Protein 3R07 (pdb70)

Radius of gyration: 20.27 Å; Cα contacts (8 Å, |Δi|>4): 718; chains: 2; bounding box: 48×53×52 Å

Organism: Thermoplasma acidophilum (strain ATCC 25905 / DSM 1728 / JCM 9062 / NBRC 15155 / AMRC-C165) (NCBI:txid273075)

InterPro domains:
  IPR004143 Biotinyl protein ligase (BPL) and lipoyl protein ligase (LPL), catalytic domain [PF21948] (15-218)
  IPR004143 Biotinyl protein ligase (BPL) and lipoyl protein ligase (LPL), catalytic domain [PS51733] (30-226)
  IPR045864 Class II Aminoacyl-tRNA synthetase/Biotinyl protein ligase (BPL) and lipoyl protein ligase (LPL) [G3DSA:3.30.930.10] (1-262)
  IPR045864 Class II Aminoacyl-tRNA synthetase/Biotinyl protein ligase (BPL) and lipoyl protein ligase (LPL) [SSF55681] (9-255)
  IPR050664 Octanoyltransferase LipM/LipL [PTHR43679] (10-255)

B-factor: mean 51.84, std 18.96, range [19.02, 110.71]

CATH classification: 3.30.930.10

Secondary structure (DSSP, 8-state):
-EEEEEEE---TT-HHHHHHHHHHHHHTPPTTSPPEEEEE--SSEEEE-TT--HHHHB-HHHHHHTTPEEEE-SS-B--EEE-TTEEEEEEEEE-SS--HHHHHHHHHHHHHHHHHHTT---EE-SSSEEEEE--EEEEEEEEEEEETTEEEEEEEEESS--TTHHHHTBPPSSGGGHHHHHHHHHTTB--GGGTS---HHHHHHHHHHHHHHHHTEEEEE-PPPHHHHHHHHHHIIIIIT-HHHHHT---S---/-EEEEEEEEE-SS-EEEEEEEEETTEEEEEEEEEEB--BSTTHHHHHHHHHTTSBTTSHHHHHHHHHTTT-B-TT--TTHHHHHH---

Solvent-accessible surface area: 15897 Å² total; per-residue (Å²): 152,106,81,1,24,13,1,68,37,58,39,39,64,50,1,51,23,0,12,0,29,10,2,0,6,0,59,11,10,104,140,58,58,89,5,4,0,2,8,10,78,2,63,91,0,0,4,0,0,21,2,5,6,0,82,48,20,4,49,51,114,72,3,177,185,44,57,8,60,13,0,0,17,46,2,4,5,19,25,58,5,10,18,77,1,0,9,4,0,5,1,2,76,45,7,113,71,78,67,4,60,47,9,4,149,41,3,3,100,0,0,9,40,0,0,146,71,32,65,15,94,2,107,59,27,114,20,16,11,0,8,6,48,116,92,61,51,84,0,4,39,12,4,0,0,8,70,166,12,0,26,3,0,23,4,16,0,19,0,101,8,76,12,95,30,31,4,22,0,48,113,23,128,87,121,184,114,56,107,161,71,21,141,46,25,106,100,147,18,1,13,0,48,91,66,41,140,16,46,26,74,85,0,63,76,6,0,32,153,0,0,22,88,36,14,114,2,48,13,145,117,57,107,28,54,135,115,12,58,65,36,0,138,70,0,49,100,102,11,0,44,41,132,96,4,1,60,2,104,16,22,146,127,48,81,181,107,68,121,36,88,66,92,90,124,10,202,74,3,42,0,47,3,54,0,28,4,67,44,78,109,0,108,67,7,58,0,0,0,38,2,11,1,9,69,31,89,4,0,42,75,0,18,82,54,0,96,44,30,41,28,129,134,2,37,84,34,0,130,68,0,37,129,92,50,13,72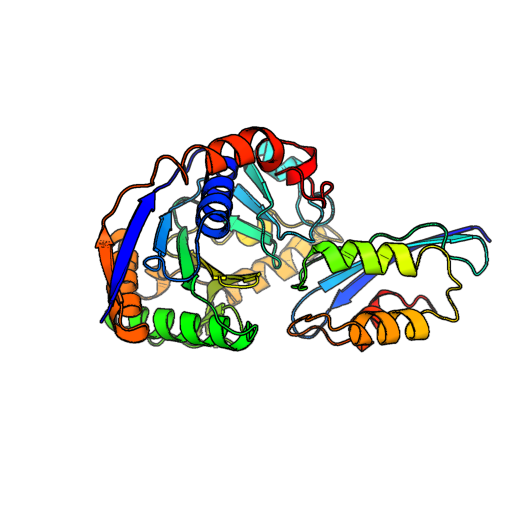,11,19,41,5,102,36,93,17,2,15,86,0,3,68,57,186

Foldseek 3Di:
DAAAAEEADEDQAAVLLVLLLQVLVQVPDAFPDHKYKYKYFHAWEKEAEQQDFQVQWWDVVLCVVVVHYFFYHDWGDDIFTGHPQKIKMKIKHWDADDPVQVVQVLLQQLLCQLVVVQVFRWADDPGFFIWGPPVTATFKGKTWDDDHTMIMIMMIGRAPDDQQVRLVTTDDPDPVCSPVVSVVSVSHHDHPCVPGNDDPVSSVVSSLVSCCVSVVYDHDHDYDDPSSVVSSVVCSVPASVDPCNRSNNDDDDPD/DWDWDWFWFDFQPWIKIKIFTDDDFWTQFIDIDTDWDKPVPCLSVVLRVQVHTHGLVCNLVSLVVSCVVPMDTPRADSCRVVVNSDDD

Structure (mmCIF, N/CA/C/O backbone):
data_3R07
#
_entry.id   3R07
#
_cell.length_a   118.570
_cell.length_b   118.570
_cell.length_c   72.920
_cell.angle_alpha   90.00
_cell.angle_beta   90.00
_cell.angle_gamma   120.00
#
_symmetry.space_group_name_H-M   'P 31 2 1'
#
loop_
_entity.id
_entity.type
_entity.pdbx_description
1 polymer 'Lipoate-protein ligase A subunit 1'
2 polymer 'Putative lipoate-protein ligase A subunit 2'
3 non-polymer (4S)-2-METHYL-2,4-PENTANEDIOL
4 non-polymer 'ACETATE ION'
5 water water
#
loop_
_atom_site.group_PDB
_atom_site.id
_atom_site.type_symbol
_atom_site.label_atom_id
_atom_site.label_alt_id
_atom_site.label_comp_id
_atom_site.label_asym_id
_atom_site.label_entity_id
_atom_site.label_seq_id
_atom_site.pdbx_PDB_ins_code
_atom_site.Cartn_x
_atom_site.Cartn_y
_atom_site.Cartn_z
_atom_site.occupancy
_atom_site.B_iso_or_equiv
_atom_site.auth_seq_id
_atom_site.auth_comp_id
_atom_site.auth_asym_id
_atom_site.auth_atom_id
_atom_site.pdbx_PDB_model_num
ATOM 1 N N . HIS A 1 23 ? 90.254 42.823 18.664 1.00 67.56 0 HIS A N 1
ATOM 2 C CA . HIS A 1 23 ? 88.819 42.484 18.434 1.00 67.72 0 HIS A CA 1
ATOM 3 C C . HIS A 1 23 ? 88.330 41.383 19.387 1.00 66.34 0 HIS A C 1
ATOM 4 O O . HIS A 1 23 ? 88.677 40.205 19.233 1.00 66.46 0 HIS A O 1
ATOM 11 N N . MET A 1 24 ? 87.499 41.782 20.350 1.00 64.11 1 MET A N 1
ATOM 12 C CA . MET A 1 24 ? 86.857 40.863 21.278 1.00 61.83 1 MET A CA 1
ATOM 13 C C . MET A 1 24 ? 85.560 40.232 20.738 1.00 59.15 1 MET A C 1
ATOM 14 O O . MET A 1 24 ? 84.962 40.725 19.783 1.00 58.58 1 MET A O 1
ATOM 19 N N . GLU A 1 25 ? 85.113 39.157 21.377 1.00 56.10 2 GLU A N 1
ATOM 20 C CA . GLU A 1 25 ? 83.930 38.455 20.923 1.00 53.80 2 GLU A CA 1
ATOM 21 C C . GLU A 1 25 ? 82.624 39.062 21.437 1.00 50.15 2 GLU A C 1
ATOM 22 O O . GLU A 1 25 ? 82.509 39.454 22.601 1.00 49.59 2 GLU A O 1
ATOM 28 N N . GLY A 1 26 ? 81.652 39.134 20.539 1.00 46.47 3 GLY A N 1
ATOM 29 C CA . GLY A 1 26 ? 80.324 39.589 20.872 1.00 42.20 3 GLY A CA 1
ATOM 30 C C . GLY A 1 26 ? 79.281 38.622 20.387 1.00 39.31 3 GLY A C 1
ATOM 31 O O . GLY A 1 26 ? 79.574 37.691 19.635 1.00 39.73 3 GLY A O 1
ATOM 32 N N . ARG A 1 27 ? 78.052 38.840 20.808 1.00 36.68 4 ARG A N 1
ATOM 33 C CA . ARG A 1 27 ? 76.963 37.976 20.402 1.00 34.14 4 ARG A CA 1
ATOM 34 C C . ARG A 1 27 ? 76.068 38.775 19.483 1.00 33.33 4 ARG A C 1
ATOM 35 O O . ARG A 1 27 ? 75.690 39.897 19.821 1.00 33.30 4 ARG A O 1
ATOM 43 N N . LEU A 1 28 ? 75.738 38.221 18.320 1.00 31.99 5 LEU A N 1
ATOM 44 C CA . LEU A 1 28 ? 74.706 38.817 17.494 1.00 30.98 5 LEU A CA 1
ATOM 45 C C . LEU A 1 28 ? 73.419 38.066 17.747 1.00 31.09 5 LEU A C 1
ATOM 46 O O . LEU A 1 28 ? 73.340 36.849 17.561 1.00 30.07 5 LEU A O 1
ATOM 51 N N . LEU A 1 29 ? 72.413 38.787 18.242 1.00 31.96 6 LEU A N 1
ATOM 52 C CA . LEU A 1 29 ? 71.079 38.193 18.437 1.00 32.24 6 LEU A CA 1
ATOM 53 C C . LEU A 1 29 ? 70.102 38.654 17.363 1.00 32.43 6 LEU A C 1
ATOM 54 O O . LEU A 1 29 ? 69.774 39.835 17.279 1.00 33.46 6 LEU A O 1
ATOM 59 N N . LEU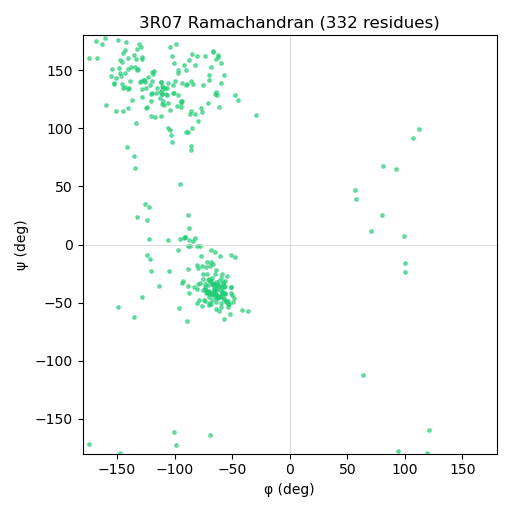 A 1 30 ? 69.644 37.715 16.551 1.00 32.30 7 LEU A N 1
ATOM 60 C CA . LEU A 1 30 ? 68.645 37.987 15.534 1.00 32.10 7 LEU A CA 1
ATOM 61 C C . LEU A 1 30 ? 67.378 37.452 16.135 1.00 32.39 7 LEU A C 1
ATOM 62 O O . LEU A 1 30 ? 67.016 36.284 15.989 1.00 32.19 7 LEU A O 1
ATOM 67 N N . LEU A 1 31 ? 66.731 38.327 16.878 1.00 33.25 8 LEU A N 1
ATOM 68 C CA . LEU A 1 31 ? 65.661 37.936 17.769 1.00 33.63 8 LEU A CA 1
ATOM 69 C C . LEU A 1 31 ? 64.559 38.997 17.701 1.00 33.64 8 LEU A C 1
ATOM 70 O O . LEU A 1 31 ? 64.774 40.152 18.053 1.00 33.52 8 LEU A O 1
ATOM 75 N N . GLU A 1 32 ? 63.381 38.591 17.246 1.00 34.29 9 GLU A N 1
ATOM 76 C CA . GLU A 1 32 ? 62.282 39.520 17.016 1.00 34.96 9 GLU A CA 1
ATOM 77 C C . GLU A 1 32 ? 60.884 38.916 17.250 1.00 34.51 9 GLU A C 1
ATOM 78 O O . GLU A 1 32 ? 60.692 37.697 17.096 1.00 34.02 9 GLU A O 1
ATOM 84 N N . THR A 1 33 ? 59.918 39.767 17.634 1.00 34.01 10 THR A N 1
ATOM 85 C CA . THR A 1 33 ? 58.515 39.350 17.729 1.00 33.46 10 THR A CA 1
ATOM 86 C C . THR A 1 33 ? 57.671 40.447 17.101 1.00 33.23 10 THR A C 1
ATOM 87 O O . THR A 1 33 ? 57.045 41.270 17.785 1.00 31.93 10 THR A O 1
ATOM 91 N N . PRO A 1 34 ? 57.669 40.491 15.757 1.00 33.33 11 PRO A N 1
ATOM 92 C CA . PRO A 1 34 ? 57.074 41.692 15.169 1.00 32.58 11 PRO A CA 1
ATOM 93 C C . PRO A 1 34 ? 55.600 41.824 15.543 1.00 32.74 11 PRO A C 1
ATOM 94 O O . PRO A 1 34 ? 55.118 42.922 15.728 1.00 33.98 11 PRO A O 1
ATOM 98 N N . GLY A 1 35 ? 54.878 40.734 15.727 1.00 32.48 12 GLY A N 1
ATOM 99 C CA . GLY A 1 35 ? 53.466 40.888 16.060 1.00 32.85 12 GLY A CA 1
ATOM 100 C C . GLY A 1 35 ? 53.219 41.258 17.510 1.00 33.92 12 GLY A C 1
ATOM 101 O O . GLY A 1 35 ? 52.072 41.444 17.915 1.00 35.48 12 GLY A O 1
ATOM 102 N N . ASN A 1 36 ? 54.286 41.368 18.306 1.00 33.61 13 ASN A N 1
ATOM 103 C CA . ASN A 1 36 ? 54.191 41.730 19.698 1.00 32.38 13 ASN A CA 1
ATOM 104 C C . ASN A 1 36 ? 55.329 42.661 20.156 1.00 32.34 13 ASN A C 1
ATOM 105 O O . ASN A 1 36 ? 56.334 42.207 20.736 1.00 32.63 13 ASN A O 1
ATOM 110 N N . THR A 1 37 ? 55.132 43.963 19.918 1.00 31.53 14 THR A N 1
ATOM 111 C CA . THR A 1 37 ? 56.107 45.023 20.169 1.00 31.52 14 THR A CA 1
ATOM 112 C C . THR A 1 37 ? 56.436 45.091 21.659 1.00 31.43 14 THR A C 1
ATOM 113 O O . THR A 1 37 ? 57.568 45.379 22.054 1.00 31.69 14 THR A O 1
ATOM 117 N N . ARG A 1 38 ? 55.424 44.839 22.479 1.00 31.25 15 ARG A N 1
ATOM 118 C CA . ARG A 1 38 ? 55.566 44.811 23.939 1.00 30.30 15 ARG A CA 1
ATOM 119 C C . ARG A 1 38 ? 56.565 43.762 24.391 1.00 29.64 15 ARG A C 1
ATOM 120 O O . ARG A 1 38 ? 57.406 44.042 25.202 1.00 29.30 15 ARG A O 1
ATOM 128 N N . MET A 1 39 ? 56.478 42.567 23.830 1.00 29.64 16 MET A N 1
ATOM 129 C CA . MET A 1 39 ? 57.413 41.502 24.151 1.00 30.69 16 MET A CA 1
ATOM 130 C C . MET A 1 39 ? 58.817 41.844 23.608 1.00 31.22 16 MET A C 1
ATOM 131 O O . MET A 1 39 ? 59.840 41.454 24.179 1.00 31.05 16 MET A O 1
ATOM 136 N N . SER A 1 40 ? 58.842 42.577 22.496 1.00 31.50 17 SER A N 1
ATOM 137 C CA . SER A 1 40 ? 60.068 42.937 21.853 1.00 31.79 17 SER A CA 1
ATOM 138 C C . SER A 1 40 ? 60.846 43.890 22.770 1.00 31.79 17 SER A C 1
ATOM 139 O O . SER A 1 40 ? 62.054 43.757 22.984 1.00 32.46 17 SER A O 1
ATOM 142 N N . LEU A 1 41 ? 60.135 44.836 23.348 1.00 31.61 18 LEU A N 1
ATOM 143 C CA . LEU A 1 41 ? 60.733 45.784 24.266 1.00 31.37 18 LEU A CA 1
ATOM 144 C C . LEU A 1 41 ? 61.110 45.130 25.597 1.00 31.71 18 LEU A C 1
ATOM 145 O O . LEU A 1 41 ? 62.109 45.494 26.202 1.00 31.66 18 LEU A O 1
ATOM 150 N N . ALA A 1 42 ? 60.316 44.176 26.056 1.00 32.15 19 ALA A N 1
ATOM 151 C CA . ALA A 1 42 ? 60.721 43.364 27.194 1.00 33.50 19 ALA A CA 1
ATOM 152 C C . ALA A 1 42 ? 62.108 42.711 26.987 1.00 34.76 19 ALA A C 1
ATOM 153 O O . ALA A 1 42 ? 62.973 42.815 27.859 1.00 35.68 19 ALA A O 1
ATOM 155 N N . TYR A 1 43 ? 62.333 42.067 25.836 1.00 35.61 20 TYR A N 1
ATOM 156 C CA . TYR A 1 43 ? 63.631 41.460 25.524 1.00 35.93 20 TYR A CA 1
ATOM 157 C C . TYR A 1 43 ? 64.739 42.465 25.583 1.00 36.83 20 TYR A C 1
ATOM 158 O O . TYR A 1 43 ? 65.848 42.158 25.979 1.00 36.90 20 TYR A O 1
ATOM 167 N N . ASP A 1 44 ? 64.444 43.670 25.150 1.00 38.15 21 ASP A N 1
ATOM 168 C CA . ASP A 1 44 ? 65.440 44.705 25.156 1.00 40.05 21 ASP A CA 1
ATOM 169 C C . ASP A 1 44 ? 65.858 45.034 26.582 1.00 39.90 21 ASP A C 1
ATOM 170 O O . ASP A 1 44 ? 67.044 45.183 26.857 1.00 40.09 21 ASP A O 1
ATOM 175 N N . GLU A 1 45 ? 64.887 45.121 27.496 1.00 39.53 22 GLU A N 1
ATOM 176 C CA . GLU A 1 45 ? 65.196 45.389 28.883 1.00 38.49 22 GLU A CA 1
ATOM 177 C C . GLU A 1 45 ? 65.853 44.193 29.567 1.00 37.75 22 GLU A C 1
ATOM 178 O O . GLU A 1 45 ? 66.802 44.391 30.320 1.00 37.61 22 GLU A O 1
ATOM 184 N N . ALA A 1 46 ? 65.379 42.976 29.288 1.00 36.08 23 ALA A N 1
ATOM 185 C CA . ALA A 1 46 ? 65.975 41.760 29.841 1.00 36.60 23 ALA A CA 1
ATOM 186 C C . ALA A 1 46 ? 67.454 41.674 29.567 1.00 37.54 23 ALA A C 1
ATOM 187 O O . ALA A 1 46 ? 68.256 41.455 30.468 1.00 38.53 23 ALA A O 1
ATOM 189 N N . ILE A 1 47 ? 67.806 41.846 28.301 1.00 38.20 24 ILE A N 1
ATOM 190 C CA . ILE A 1 47 ? 69.160 41.704 27.813 1.00 37.99 24 ILE A CA 1
ATOM 191 C C . ILE A 1 47 ? 70.059 42.780 28.424 1.00 37.73 24 ILE A C 1
ATOM 192 O O . ILE A 1 47 ? 71.192 42.516 28.793 1.00 37.51 24 ILE A O 1
ATOM 197 N N . TYR A 1 48 ? 69.524 43.979 28.561 1.00 37.71 25 TYR A N 1
ATOM 198 C CA . TYR A 1 48 ? 70.198 45.045 29.277 1.00 38.44 25 TYR A CA 1
ATOM 199 C C . TYR A 1 48 ? 70.378 44.684 30.767 1.00 39.75 25 TYR A C 1
ATOM 200 O O . TYR A 1 48 ? 71.460 44.855 31.356 1.00 39.57 25 TYR A O 1
ATOM 209 N N . ARG A 1 49 ? 69.304 44.176 31.372 1.00 41.09 26 ARG A N 1
ATOM 210 C CA . ARG A 1 49 ? 69.269 43.998 32.819 1.00 41.40 26 ARG A CA 1
ATOM 211 C C . ARG A 1 49 ? 70.109 42.865 33.333 1.00 41.16 26 ARG A C 1
ATOM 212 O O . ARG A 1 49 ? 70.682 43.016 34.389 1.00 41.86 26 ARG A O 1
ATOM 220 N N . SER A 1 50 ? 70.237 41.775 32.579 1.00 40.71 27 SER A N 1
ATOM 221 C CA . SER A 1 50 ? 71.026 40.641 33.032 1.00 40.76 27 SER A CA 1
ATOM 222 C C . SER A 1 50 ? 72.472 40.683 32.609 1.00 41.17 27 SER A C 1
ATOM 223 O O . SER A 1 50 ? 73.228 39.746 32.829 1.00 42.78 27 SER A O 1
ATOM 226 N N . PHE A 1 51 ? 72.884 41.771 32.006 1.00 41.23 28 PHE A N 1
ATOM 227 C CA . PHE A 1 51 ? 74.244 41.890 31.579 1.00 40.87 28 PHE A CA 1
ATOM 228 C C . PHE A 1 51 ? 75.120 42.197 32.793 1.00 42.09 28 PHE A C 1
ATOM 229 O O . PHE A 1 51 ? 74.923 43.227 33.467 1.00 42.02 28 PHE A O 1
ATOM 237 N N . GLN A 1 52 ? 76.053 41.287 33.098 1.00 43.46 29 GLN A N 1
ATOM 238 C CA . GLN A 1 52 ? 77.108 41.527 34.116 1.00 44.01 29 GLN A CA 1
ATOM 239 C C . GLN A 1 52 ? 78.240 42.224 33.413 1.00 43.60 29 GLN A C 1
ATOM 240 O O . GLN A 1 52 ? 78.584 41.869 32.284 1.00 44.05 29 GLN A O 1
ATOM 246 N N . TYR A 1 53 ? 78.849 43.181 34.085 1.00 43.25 30 TYR A N 1
ATOM 247 C CA . TYR A 1 53 ? 80.092 43.760 33.617 1.00 43.44 30 TYR A CA 1
ATOM 248 C C . TYR A 1 53 ? 81.100 42.686 33.215 1.00 43.06 30 TYR A C 1
ATOM 249 O O . TYR A 1 53 ? 81.347 41.786 33.996 1.00 43.55 30 TYR A O 1
ATOM 258 N N . GLY A 1 54 ? 81.681 42.782 32.012 1.00 42.70 31 GLY A N 1
ATOM 259 C CA . GLY A 1 54 ? 82.640 41.791 31.518 1.00 40.97 31 GLY A CA 1
ATOM 260 C C . GLY A 1 54 ? 82.086 40.756 30.537 1.00 40.92 31 GLY A C 1
ATOM 261 O O . GLY A 1 54 ? 82.850 40.073 29.863 1.00 40.61 31 GLY A O 1
ATOM 262 N N . ASP A 1 55 ? 80.760 40.615 30.457 1.00 40.83 32 ASP A N 1
ATOM 263 C CA . ASP A 1 55 ? 80.102 39.733 29.475 1.00 40.45 32 ASP A CA 1
ATOM 264 C C . ASP A 1 55 ? 80.421 40.208 28.045 1.00 39.98 32 ASP A C 1
ATOM 265 O O . ASP A 1 55 ? 80.893 41.337 27.843 1.00 39.83 32 ASP A O 1
ATOM 270 N N . LYS A 1 56 ? 80.191 39.335 27.064 1.00 38.95 33 LYS A N 1
ATOM 271 C CA . LYS A 1 56 ? 80.363 39.680 25.655 1.00 38.63 33 LYS A CA 1
ATOM 272 C C . LYS A 1 56 ? 79.360 40.753 25.239 1.00 37.55 33 LYS A C 1
ATOM 273 O O . LYS A 1 56 ? 78.179 40.614 25.514 1.00 38.55 33 LYS A O 1
ATOM 279 N N . PRO A 1 57 ? 79.810 41.839 24.597 1.00 36.25 34 PRO A N 1
ATOM 280 C CA . PRO A 1 57 ? 78.783 42.834 24.193 1.00 35.39 34 PRO A CA 1
ATOM 281 C C . PRO A 1 57 ? 77.711 42.249 23.243 1.00 34.69 34 PRO A C 1
ATOM 282 O O . PRO A 1 57 ? 77.943 41.229 22.587 1.00 34.98 34 PRO A O 1
ATOM 286 N N . ILE A 1 58 ? 76.528 42.854 23.214 1.00 33.68 35 ILE A N 1
ATOM 287 C CA . ILE A 1 58 ? 75.405 42.292 22.459 1.00 32.30 35 ILE A CA 1
ATOM 288 C C . ILE A 1 58 ? 74.912 43.275 21.413 1.00 32.01 35 ILE A C 1
ATOM 289 O O . ILE A 1 58 ? 74.804 44.490 21.701 1.00 32.68 35 ILE A O 1
ATOM 294 N N . LEU A 1 59 ? 74.626 42.758 20.209 1.00 30.82 36 LEU A N 1
ATOM 295 C CA . LEU A 1 59 ? 74.000 43.515 19.119 1.00 29.49 36 LEU A CA 1
ATOM 296 C C . LEU A 1 59 ? 72.775 42.744 18.721 1.00 29.25 36 LEU A C 1
ATOM 297 O O . LEU A 1 59 ? 72.883 41.573 18.309 1.00 29.41 36 LEU A O 1
ATOM 302 N N . ARG A 1 60 ? 71.600 43.358 18.893 1.00 28.55 37 ARG A N 1
ATOM 303 C CA . ARG A 1 60 ? 70.335 42.707 18.519 1.00 27.64 37 ARG A CA 1
ATOM 304 C C . ARG A 1 60 ? 69.703 43.411 17.335 1.00 26.30 37 ARG A C 1
ATOM 305 O O . ARG A 1 60 ? 69.708 44.624 17.290 1.00 26.80 37 ARG A O 1
ATOM 313 N N . PHE A 1 61 ? 69.132 42.667 16.400 1.00 25.16 38 PHE A N 1
ATOM 314 C CA . PHE A 1 61 ? 68.368 43.277 15.303 1.00 24.86 38 PHE A CA 1
ATOM 315 C C . PHE A 1 61 ? 66.949 42.760 15.369 1.00 25.60 38 PHE A C 1
ATOM 316 O O . PHE A 1 61 ? 66.728 41.633 15.789 1.00 25.53 38 PHE A O 1
ATOM 324 N N . TYR A 1 62 ? 65.987 43.585 14.954 1.00 26.31 39 TYR A N 1
ATOM 325 C CA . TYR A 1 62 ? 64.570 43.252 15.131 1.00 26.49 39 TYR A CA 1
ATOM 326 C C . TYR A 1 62 ? 63.645 44.270 14.454 1.00 27.54 39 TYR A C 1
ATOM 327 O O . TYR A 1 62 ? 64.036 45.424 14.172 1.00 27.07 39 TYR A O 1
ATOM 336 N N . ARG A 1 63 ? 62.407 43.843 14.214 1.00 28.14 40 ARG A N 1
ATOM 337 C CA . ARG A 1 63 ? 61.426 44.709 13.579 1.00 29.65 40 ARG A CA 1
ATOM 338 C C . ARG A 1 63 ? 60.137 44.662 14.355 1.00 29.50 40 ARG A C 1
ATOM 339 O O . ARG A 1 63 ? 59.815 43.642 14.906 1.00 29.37 40 ARG A O 1
ATOM 347 N N . HIS A 1 64 ? 59.378 45.742 14.321 1.00 30.53 41 HIS A N 1
ATOM 348 C CA . HIS A 1 64 ? 58.028 45.766 14.887 1.00 32.29 41 HIS A CA 1
ATOM 349 C C . HIS A 1 64 ? 57.021 45.989 13.766 1.00 33.52 41 HIS A C 1
ATOM 350 O O . HIS A 1 64 ? 57.238 46.837 12.915 1.00 33.38 41 HIS A O 1
ATOM 357 N N . ASP A 1 65 ? 55.935 45.216 13.766 1.00 35.57 42 ASP A N 1
ATOM 358 C CA . ASP A 1 65 ? 54.743 45.552 12.978 1.00 37.83 42 ASP A CA 1
ATOM 359 C C . ASP A 1 65 ? 54.076 46.806 13.514 1.00 38.43 42 ASP A C 1
ATOM 360 O O . ASP A 1 65 ? 54.374 47.266 14.617 1.00 39.93 42 ASP A O 1
ATOM 365 N N . ARG A 1 66 ? 53.172 47.364 12.726 1.00 39.10 43 ARG A N 1
ATOM 366 C CA . ARG A 1 66 ? 52.521 48.652 13.018 1.00 38.85 43 ARG A CA 1
ATOM 367 C C . ARG A 1 66 ? 52.372 49.018 14.494 1.00 36.94 43 ARG A C 1
ATOM 368 O O . ARG A 1 66 ? 51.602 48.396 15.216 1.00 37.00 43 ARG A O 1
ATOM 376 N N . SER A 1 67 ? 53.090 50.032 14.955 1.00 34.86 44 SER A N 1
ATOM 377 C CA . SER A 1 67 ? 52.941 50.396 16.364 1.00 33.22 44 SER A CA 1
ATOM 378 C C . SER A 1 67 ? 53.568 51.723 16.685 1.00 31.92 44 SER A C 1
ATOM 379 O O . SER A 1 67 ? 54.381 52.210 15.925 1.00 31.19 44 SER A O 1
ATOM 382 N N . VAL A 1 68 ? 53.149 52.319 17.799 1.00 30.92 45 VAL A N 1
ATOM 383 C CA . VAL A 1 68 ? 53.752 53.572 18.276 1.00 30.84 45 VAL A CA 1
ATOM 384 C C . VAL A 1 68 ? 54.496 53.292 19.579 1.00 30.70 45 VAL A C 1
ATOM 385 O O . VAL A 1 68 ? 53.942 52.695 20.520 1.00 31.13 45 VAL A O 1
ATOM 389 N N . ILE A 1 69 ? 55.764 53.663 19.637 1.00 29.64 46 ILE A N 1
ATOM 390 C CA . ILE A 1 69 ? 56.477 53.405 20.855 1.00 29.34 46 ILE A CA 1
ATOM 391 C C . ILE A 1 69 ? 56.760 54.727 21.521 1.00 29.68 46 ILE A C 1
ATOM 392 O O . ILE A 1 69 ? 57.384 55.600 20.923 1.00 29.42 46 ILE A O 1
ATOM 397 N N . ILE A 1 70 ? 56.279 54.895 22.748 1.00 29.62 47 ILE A N 1
ATOM 398 C CA . ILE A 1 70 ? 56.520 56.161 23.476 1.00 29.19 47 ILE A CA 1
ATOM 399 C C . ILE A 1 70 ? 57.723 55.996 24.433 1.00 29.55 47 ILE A C 1
ATOM 400 O O . ILE A 1 70 ? 58.043 54.888 24.897 1.00 28.74 47 ILE A O 1
ATOM 405 N N . GLY A 1 71 ? 58.424 57.102 24.665 1.00 29.78 48 GLY A N 1
ATOM 406 C CA . GLY A 1 71 ? 59.533 57.143 25.619 1.00 29.87 48 GLY A CA 1
ATOM 407 C C . GLY A 1 71 ? 59.085 56.940 27.076 1.00 30.18 48 GLY A C 1
ATOM 408 O O . GLY A 1 71 ? 57.880 57.037 27.431 1.00 30.16 48 GLY A O 1
ATOM 409 N N . TYR A 1 72 ? 60.051 56.666 27.933 1.00 29.60 49 TYR A N 1
ATOM 410 C CA . TYR A 1 72 ? 59.756 56.331 29.299 1.00 30.75 49 TYR A CA 1
ATOM 411 C C . TYR A 1 72 ? 58.973 57.428 30.072 1.00 30.69 49 TYR A C 1
ATOM 412 O O . TYR A 1 72 ? 58.107 57.122 30.898 1.00 30.44 49 TYR A O 1
ATOM 421 N N . PHE A 1 73 ? 59.281 58.695 29.798 1.00 30.29 50 PHE A N 1
ATOM 422 C CA . PHE A 1 73 ? 58.717 59.810 30.556 1.00 30.42 50 PHE A CA 1
ATOM 423 C C . PHE A 1 73 ? 57.446 60.311 29.929 1.00 30.43 50 PHE A C 1
ATOM 424 O O . PHE A 1 73 ? 56.891 61.305 30.360 1.00 30.02 50 PHE A O 1
ATOM 432 N N . GLN A 1 74 ? 56.986 59.601 28.908 1.00 30.72 51 GLN A N 1
ATOM 433 C CA . GLN A 1 74 ? 55.827 60.038 28.165 1.00 30.93 51 GLN A CA 1
ATOM 434 C C . GLN A 1 74 ? 54.562 59.367 28.641 1.00 31.24 51 GLN A C 1
ATOM 435 O O . GLN A 1 74 ? 54.586 58.203 29.060 1.00 32.09 51 GLN A O 1
ATOM 441 N N . VAL A 1 75 ? 53.466 60.111 28.552 1.00 31.52 52 VAL A N 1
ATOM 442 C CA . VAL A 1 75 ? 52.149 59.630 28.885 1.00 32.56 52 VAL A CA 1
ATOM 443 C C . VAL A 1 75 ? 51.351 59.490 27.569 1.00 33.65 52 VAL A C 1
ATOM 444 O O . VAL A 1 75 ? 51.153 60.468 26.850 1.00 33.90 52 VAL A O 1
ATOM 448 N N . ALA A 1 76 ? 50.884 58.290 27.255 1.00 34.40 53 ALA A N 1
ATOM 449 C CA . ALA A 1 76 ? 50.307 58.053 25.939 1.00 36.31 53 ALA A CA 1
ATOM 450 C C . ALA A 1 76 ? 49.279 59.084 25.530 1.00 38.21 53 ALA A C 1
ATOM 451 O O . ALA A 1 76 ? 49.353 59.610 24.425 1.00 38.68 53 ALA A O 1
ATOM 453 N N . GLU A 1 77 ? 48.329 59.365 26.420 1.00 39.79 54 GLU A N 1
ATOM 454 C CA A GLU A 1 77 ? 47.156 60.164 26.086 0.70 40.96 54 GLU A CA 1
ATOM 455 C CA B GLU A 1 77 ? 47.164 60.176 26.068 0.30 40.59 54 GLU A CA 1
ATOM 456 C C . GLU A 1 77 ? 47.528 61.608 25.735 1.00 41.63 54 GLU A C 1
ATOM 457 O O . GLU A 1 77 ? 46.803 62.278 25.021 1.00 42.48 54 GLU A O 1
ATOM 468 N N . GLU A 1 78 ? 48.668 62.071 26.237 1.00 42.81 55 GLU A N 1
ATOM 469 C CA . GLU A 1 78 ? 49.192 63.394 25.904 1.00 44.24 55 GLU A CA 1
ATOM 470 C C . GLU A 1 78 ? 49.924 63.432 24.556 1.00 44.02 55 GLU A C 1
ATOM 471 O O . GLU A 1 78 ? 50.136 64.495 24.008 1.00 45.42 55 GLU A O 1
ATOM 477 N N . GLU A 1 79 ? 50.329 62.294 24.015 1.00 43.71 56 GLU A N 1
ATOM 478 C CA . GLU A 1 79 ? 51.270 62.309 22.897 1.00 43.47 56 GLU A CA 1
ATOM 479 C C . GLU A 1 79 ? 50.665 61.812 21.613 1.00 43.23 56 GLU A C 1
ATOM 480 O O . GLU A 1 79 ? 50.997 62.301 20.554 1.00 42.99 56 GLU A O 1
ATOM 486 N N . VAL A 1 80 ? 49.783 60.830 21.707 1.00 43.50 57 VAL A N 1
ATOM 487 C CA . VAL A 1 80 ? 49.328 60.109 20.527 1.00 44.42 57 VAL A CA 1
ATOM 488 C C . VAL A 1 80 ? 47.799 60.071 20.464 1.00 44.58 57 VAL A C 1
ATOM 489 O O . VAL A 1 80 ? 47.127 60.258 21.459 1.00 43.97 57 VAL A O 1
ATOM 493 N N . ASP A 1 81 ? 47.269 59.836 19.277 1.00 45.80 58 ASP A N 1
ATOM 494 C CA . ASP A 1 81 ? 45.838 59.712 19.073 1.00 47.19 58 ASP A CA 1
ATOM 495 C C . ASP A 1 81 ? 45.422 58.252 19.284 1.00 47.18 58 ASP A C 1
ATOM 496 O O . ASP A 1 81 ? 45.550 57.426 18.375 1.00 46.22 58 ASP A O 1
ATOM 501 N N . LEU A 1 82 ? 44.935 57.927 20.480 1.00 47.89 59 LEU A N 1
ATOM 502 C CA . LEU A 1 82 ? 44.632 56.532 20.809 1.00 49.29 59 LEU A CA 1
ATOM 503 C C . LEU A 1 82 ? 43.531 55.904 19.956 1.00 50.69 59 LEU A C 1
ATOM 504 O O . LEU A 1 82 ? 43.626 54.738 19.578 1.00 50.81 59 LEU A O 1
ATOM 509 N N . ASP A 1 83 ? 42.503 56.690 19.639 1.00 52.59 60 ASP A N 1
ATOM 510 C CA . ASP A 1 83 ? 41.366 56.221 18.844 1.00 54.07 60 ASP A CA 1
ATOM 511 C C . ASP A 1 83 ? 41.720 55.967 17.383 1.00 53.59 60 ASP A C 1
ATOM 512 O O . ASP A 1 83 ? 41.312 54.953 16.826 1.00 53.50 60 ASP A O 1
ATOM 517 N N . TYR A 1 84 ? 42.498 56.853 16.771 1.00 53.27 61 TYR A N 1
ATOM 518 C CA . TYR A 1 84 ? 43.082 56.540 15.469 1.00 53.92 61 TYR A CA 1
ATOM 519 C C . TYR A 1 84 ? 43.954 55.260 15.476 1.00 54.39 61 TYR A C 1
ATOM 520 O O . TYR A 1 84 ? 44.013 54.507 14.485 1.00 54.73 61 TYR A O 1
ATOM 529 N N . MET A 1 85 ? 44.631 55.001 16.591 1.00 54.32 62 MET A N 1
ATOM 530 C CA . MET A 1 85 ? 45.492 53.834 16.663 1.00 53.90 62 MET A CA 1
ATOM 531 C C . MET A 1 85 ? 44.673 52.571 16.746 1.00 54.13 62 MET A C 1
ATOM 532 O O . MET A 1 85 ? 45.023 51.577 16.125 1.00 53.51 62 MET A O 1
ATOM 537 N N . LYS A 1 86 ? 43.576 52.625 17.504 1.00 55.08 63 LYS A N 1
ATOM 538 C CA . LYS A 1 86 ? 42.692 51.477 17.676 1.00 56.34 63 LYS A CA 1
ATOM 539 C C . LYS A 1 86 ? 41.932 51.166 16.381 1.00 56.48 63 LYS A C 1
ATOM 540 O O . LYS A 1 86 ? 41.961 50.037 15.903 1.00 56.24 63 LYS A O 1
ATOM 546 N N . LYS A 1 87 ? 41.285 52.175 15.806 1.00 57.01 64 LYS A N 1
ATOM 547 C CA . LYS A 1 87 ? 40.653 52.041 14.492 1.00 57.33 64 LYS A CA 1
ATOM 548 C C . LYS A 1 87 ? 41.548 51.253 13.535 1.00 56.74 64 LYS A C 1
ATOM 549 O O . LYS A 1 87 ? 41.131 50.210 13.036 1.00 57.62 64 LYS A O 1
ATOM 555 N N . ASN A 1 88 ? 42.784 51.711 13.324 1.00 55.50 65 ASN A N 1
ATOM 556 C CA . ASN A 1 88 ? 43.730 51.051 12.399 1.00 54.04 65 ASN A CA 1
ATOM 557 C C . ASN A 1 88 ? 44.596 49.933 12.933 1.00 52.52 65 ASN A C 1
ATOM 558 O O . ASN A 1 88 ? 45.550 49.560 12.271 1.00 52.57 65 ASN A O 1
ATOM 563 N N . GLY A 1 89 ? 44.292 49.395 14.107 1.00 51.13 66 GLY A N 1
ATOM 564 C CA . GLY A 1 89 ? 45.109 48.313 14.678 1.00 49.45 66 GLY A CA 1
ATOM 565 C C . GLY A 1 89 ? 46.590 48.638 14.876 1.00 48.21 66 GLY A C 1
ATOM 566 O O . GLY A 1 89 ? 47.455 47.809 14.634 1.00 49.00 66 GLY A O 1
ATOM 567 N N . ILE A 1 90 ? 46.893 49.849 15.305 1.00 46.37 67 ILE A N 1
ATOM 568 C CA . ILE A 1 90 ? 48.263 50.225 15.603 1.00 44.58 67 ILE A CA 1
ATOM 569 C C . ILE A 1 90 ? 48.514 50.009 17.095 1.00 43.40 67 ILE A C 1
ATOM 570 O O . ILE A 1 90 ? 47.814 50.581 17.929 1.00 43.52 67 ILE A O 1
ATOM 575 N N . MET A 1 91 ? 49.495 49.178 17.443 1.00 41.92 68 MET A N 1
ATOM 576 C CA . MET A 1 91 ? 49.730 48.840 18.861 1.00 40.25 68 MET A CA 1
ATOM 577 C C . MET A 1 91 ? 50.404 49.981 19.623 1.00 37.89 68 MET A C 1
ATOM 578 O O . MET A 1 91 ? 51.315 50.635 19.110 1.00 38.31 68 MET A O 1
ATOM 583 N N . LEU A 1 92 ? 49.933 50.247 20.833 1.00 35.72 69 LEU A N 1
ATOM 584 C CA . LEU A 1 92 ? 50.636 51.152 21.754 1.00 33.20 69 LEU A CA 1
ATOM 585 C C . LEU A 1 92 ? 51.650 50.399 22.619 1.00 32.25 69 LEU A C 1
ATOM 586 O O . LEU A 1 92 ? 51.351 49.309 23.122 1.00 32.00 69 LEU A O 1
ATOM 591 N N . ALA A 1 93 ? 52.831 50.991 22.797 1.00 30.74 70 ALA A N 1
ATOM 592 C CA . ALA A 1 93 ? 53.916 50.392 23.587 1.00 29.34 70 ALA A CA 1
ATOM 593 C C . ALA A 1 93 ? 54.817 51.477 24.167 1.00 28.84 70 ALA A C 1
ATOM 594 O O . ALA A 1 93 ? 55.136 52.458 23.479 1.00 30.02 70 ALA A O 1
ATOM 596 N N . ARG A 1 94 ? 55.243 51.308 25.416 1.00 27.88 71 ARG A N 1
ATOM 597 C CA . ARG A 1 94 ? 56.203 52.216 26.046 1.00 26.74 71 ARG A CA 1
ATOM 598 C C . ARG A 1 94 ? 57.513 51.492 26.235 1.00 26.42 71 ARG A C 1
ATOM 599 O O . ARG A 1 94 ? 57.535 50.354 26.674 1.00 27.26 71 ARG A O 1
ATOM 607 N N . ARG A 1 95 ? 58.613 52.151 25.931 1.00 26.43 72 ARG A N 1
ATOM 608 C CA . ARG A 1 95 ? 59.930 51.528 26.058 1.00 26.89 72 ARG A CA 1
ATOM 609 C C . ARG A 1 95 ? 60.568 51.967 27.386 1.00 28.65 72 ARG A C 1
ATOM 610 O O . ARG A 1 95 ? 60.055 52.821 28.095 1.00 27.59 72 ARG A O 1
ATOM 618 N N . TYR A 1 96 ? 61.692 51.360 27.704 1.00 31.46 73 TYR A N 1
ATOM 619 C CA . TYR A 1 96 ? 62.383 51.579 28.958 1.00 34.20 73 TYR A CA 1
ATOM 620 C C . TYR A 1 96 ? 63.191 52.879 28.894 1.00 34.36 73 TYR A C 1
ATOM 621 O O . TYR A 1 96 ? 63.568 53.396 29.921 1.00 36.74 73 TYR A O 1
ATOM 630 N N . THR A 1 97 ? 63.509 53.391 27.710 1.00 33.27 74 THR A N 1
ATOM 631 C CA . THR A 1 97 ? 64.402 54.549 27.632 1.00 31.79 74 THR A CA 1
ATOM 632 C C . THR A 1 97 ? 63.625 55.846 27.381 1.00 31.28 74 THR A C 1
ATOM 633 O O . THR A 1 97 ? 62.482 55.812 26.928 1.00 31.53 74 THR A O 1
ATOM 637 N N . GLY A 1 98 ? 64.245 56.990 27.638 1.00 30.46 75 GLY A N 1
ATOM 638 C CA . GLY A 1 98 ? 63.657 58.300 27.309 1.00 29.50 75 GLY A CA 1
ATOM 639 C C . GLY A 1 98 ? 63.567 58.589 25.831 1.00 29.42 75 GLY A C 1
ATOM 640 O O . GLY A 1 98 ? 63.688 57.655 25.022 1.00 28.87 75 GLY A O 1
ATOM 641 N N . GLY A 1 99 ? 63.366 59.874 25.467 1.00 29.87 76 GLY A N 1
ATOM 642 C CA . GLY A 1 99 ? 62.890 60.263 24.105 1.00 30.27 76 GLY A CA 1
ATOM 643 C C . GLY A 1 99 ? 61.393 60.372 24.215 1.00 31.54 76 GLY A C 1
ATOM 644 O O . GLY A 1 99 ? 60.877 60.107 25.304 1.00 33.12 76 GLY A O 1
ATOM 645 N N . GLY A 1 100 ? 60.596 60.665 23.184 1.00 32.02 77 GLY A N 1
ATOM 646 C CA . GLY A 1 100 ? 60.709 60.342 21.818 1.00 32.26 77 GLY A CA 1
ATOM 647 C C . GLY A 1 100 ? 59.542 59.376 21.568 1.00 33.04 77 GLY A C 1
ATOM 648 O O . GLY A 1 100 ? 59.662 58.187 21.924 1.00 34.66 77 GLY A O 1
ATOM 649 N N . ALA A 1 101 ? 58.416 59.827 21.006 1.00 32.20 78 ALA A N 1
ATOM 650 C CA . ALA A 1 101 ? 57.427 58.874 20.451 1.00 32.72 78 ALA A CA 1
ATOM 651 C C . ALA A 1 101 ? 57.628 58.619 18.953 1.00 33.78 78 ALA A C 1
ATOM 652 O O . ALA A 1 101 ? 57.859 59.543 18.203 1.00 35.75 78 ALA A O 1
ATOM 654 N N . VAL A 1 102 ? 57.490 57.386 18.490 1.00 34.38 79 VAL A N 1
ATOM 655 C CA . VAL A 1 102 ? 57.796 57.077 17.117 1.00 34.55 79 VAL A CA 1
ATOM 656 C C . VAL A 1 102 ? 56.912 55.984 16.585 1.00 35.13 79 VAL A C 1
ATOM 657 O O . VAL A 1 102 ? 56.548 55.068 17.326 1.00 36.23 79 VAL A O 1
ATOM 661 N N . TYR A 1 103 ? 56.608 56.060 15.283 1.00 35.08 80 TYR A N 1
ATOM 662 C CA . TYR A 1 103 ? 55.865 55.023 14.586 1.00 34.37 80 TYR A CA 1
ATOM 663 C C . TYR A 1 103 ? 56.838 54.004 14.026 1.00 34.08 80 TYR A C 1
ATOM 664 O O . TYR A 1 103 ? 57.844 54.383 13.456 1.00 34.78 80 TYR A O 1
ATOM 673 N N . HIS A 1 104 ? 56.521 52.718 14.155 1.00 34.00 81 HIS A N 1
ATOM 674 C CA . HIS A 1 104 ? 57.327 51.624 13.606 1.00 33.84 81 HIS A CA 1
ATOM 675 C C . HIS A 1 104 ? 56.486 50.714 12.745 1.00 33.89 81 HIS A C 1
ATOM 676 O O . HIS A 1 104 ? 55.345 50.424 13.093 1.00 34.55 81 HIS A O 1
ATOM 683 N N . ASP A 1 105 ? 57.062 50.236 11.646 1.00 33.90 82 ASP A N 1
ATOM 684 C CA . ASP A 1 105 ? 56.464 49.166 10.869 1.00 34.67 82 ASP A CA 1
ATOM 685 C C . ASP A 1 105 ? 57.557 48.242 10.352 1.00 33.76 82 ASP A C 1
ATOM 686 O O . ASP A 1 105 ? 58.736 48.526 10.529 1.00 34.10 82 ASP A O 1
ATOM 691 N N . LEU A 1 106 ? 57.161 47.151 9.715 1.00 33.02 83 LEU A N 1
ATOM 692 C CA . LEU A 1 106 ? 58.094 46.224 9.074 1.00 33.24 83 LEU A CA 1
ATOM 693 C C . LEU A 1 106 ? 59.168 46.844 8.178 1.00 33.68 83 LEU A C 1
ATOM 694 O O . LEU A 1 106 ? 60.120 46.152 7.783 1.00 34.12 83 LEU A O 1
ATOM 699 N N . GLY A 1 107 ? 59.032 48.130 7.876 1.00 33.82 84 GLY A N 1
ATOM 700 C CA . GLY A 1 107 ? 60.045 48.858 7.109 1.00 34.58 84 GLY A CA 1
ATOM 701 C C . GLY A 1 107 ? 61.117 49.567 7.939 1.00 35.36 84 GLY A C 1
ATOM 702 O O . GLY A 1 107 ? 61.946 50.276 7.364 1.00 34.92 84 GLY A O 1
ATOM 703 N N . ASP A 1 108 ? 61.104 49.371 9.273 1.00 35.84 85 ASP A N 1
ATOM 704 C CA . ASP A 1 108 ? 62.105 49.944 10.211 1.00 35.98 85 ASP A CA 1
ATOM 705 C C . ASP A 1 108 ? 63.001 48.832 10.657 1.00 34.42 85 ASP A C 1
ATOM 706 O O . ASP A 1 108 ? 62.524 47.813 11.115 1.00 34.72 85 ASP A O 1
ATOM 711 N N . LEU A 1 109 ? 64.300 49.026 10.540 1.00 32.83 86 LEU A N 1
ATOM 712 C CA . LEU A 1 109 ? 65.231 48.087 11.104 1.00 30.84 86 LEU A CA 1
ATOM 713 C C . LEU A 1 109 ? 65.603 48.612 12.508 1.00 30.55 86 LEU A C 1
ATOM 714 O O . LEU A 1 109 ? 66.112 49.732 12.649 1.00 29.88 86 LEU A O 1
ATOM 719 N N . ASN A 1 110 ? 65.291 47.825 13.535 1.00 29.95 87 ASN A N 1
ATOM 720 C CA . ASN A 1 110 ? 65.635 48.170 14.908 1.00 30.23 87 ASN A CA 1
ATOM 721 C C . ASN A 1 110 ? 66.841 47.393 15.354 1.00 29.82 87 ASN A C 1
ATOM 722 O O . ASN A 1 110 ? 66.947 46.181 15.088 1.00 30.72 87 ASN A O 1
ATOM 727 N N . PHE A 1 111 ? 67.748 48.074 16.040 1.00 28.94 88 PHE A N 1
ATOM 728 C CA . PHE A 1 111 ? 68.899 47.415 16.647 1.00 28.84 88 PHE A CA 1
ATOM 729 C C . PHE A 1 111 ? 69.283 47.999 17.997 1.00 29.29 88 PHE A C 1
ATOM 730 O O . PHE A 1 111 ? 69.118 49.201 18.258 1.00 28.94 88 PHE A O 1
ATOM 738 N N . SER A 1 112 ? 69.797 47.13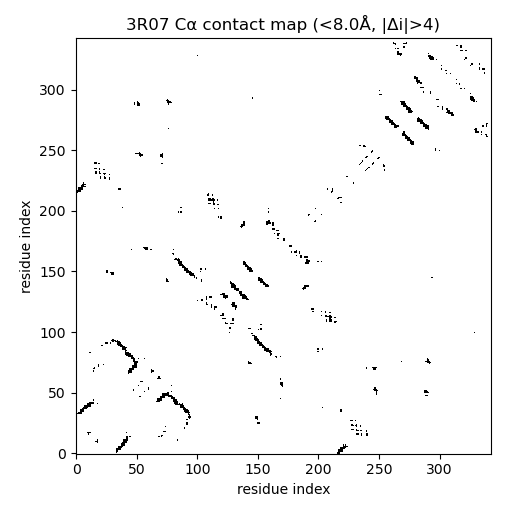4 18.865 1.00 29.54 89 SER A N 1
ATOM 739 C CA . SER A 1 112 ? 70.340 47.599 20.120 1.00 29.11 89 SER A CA 1
ATOM 740 C C . SER A 1 112 ? 71.677 46.966 20.443 1.00 29.85 89 SER A C 1
ATOM 741 O O . SER A 1 112 ? 72.010 45.870 19.979 1.00 29.69 89 SER A O 1
ATOM 744 N N . VAL A 1 113 ? 72.455 47.724 21.213 1.00 30.42 90 VAL A N 1
ATOM 745 C CA . VAL A 1 113 ? 73.785 47.363 21.607 1.00 30.41 90 VAL A CA 1
ATOM 746 C C . VAL A 1 113 ? 73.880 47.510 23.122 1.00 31.78 90 VAL A C 1
ATOM 747 O O . VAL A 1 113 ? 73.527 48.574 23.676 1.00 32.05 90 VAL A O 1
ATOM 751 N N . VAL A 1 114 ? 74.324 46.445 23.790 1.00 32.52 91 VAL A N 1
ATOM 752 C CA . VAL A 1 114 ? 74.605 46.491 25.216 1.00 33.34 91 VAL A CA 1
ATOM 753 C C . VAL A 1 114 ? 76.069 46.147 25.436 1.00 34.64 91 VAL A C 1
ATOM 754 O O . VAL A 1 114 ? 76.542 45.078 24.998 1.00 34.06 91 VAL A O 1
ATOM 758 N N . ARG A 1 115 ? 76.783 47.059 26.100 1.00 36.05 92 ARG A N 1
ATOM 759 C CA . ARG A 1 115 ? 78.189 46.836 26.500 1.00 37.38 92 ARG A CA 1
ATOM 760 C C . ARG A 1 115 ? 78.495 47.093 27.973 1.00 38.48 92 ARG A C 1
ATOM 761 O O . ARG A 1 115 ? 77.764 47.815 28.669 1.00 38.16 92 ARG A O 1
ATOM 769 N N . SER A 1 116 ? 79.621 46.544 28.421 1.00 40.02 93 SER A N 1
ATOM 770 C CA . SER A 1 116 ? 80.217 46.924 29.706 1.00 41.27 93 SER A CA 1
ATOM 771 C C . SER A 1 116 ? 80.498 48.430 29.731 1.00 42.23 93 SER A C 1
ATOM 772 O O . SER A 1 116 ? 80.824 49.044 28.716 1.00 41.55 93 SER A O 1
ATOM 775 N N . SER A 1 117 ? 80.359 49.016 30.906 1.00 44.22 94 SER A N 1
ATOM 776 C CA . SER A 1 117 ? 80.589 50.434 31.081 1.00 46.37 94 SER A CA 1
ATOM 777 C C . SER A 1 117 ? 81.331 50.616 32.382 1.00 47.99 94 SER A C 1
ATOM 778 O O . SER A 1 117 ? 81.020 49.921 33.370 1.00 48.40 94 SER A O 1
ATOM 781 N N . ASP A 1 118 ? 82.288 51.547 32.386 1.00 49.33 95 ASP A N 1
ATOM 782 C CA . ASP A 1 118 ? 82.992 51.938 33.622 1.00 51.32 95 ASP A CA 1
ATOM 783 C C . ASP A 1 118 ? 82.906 53.444 33.904 1.00 51.13 95 ASP A C 1
ATOM 784 O O . ASP A 1 118 ? 83.739 53.995 34.607 1.00 51.81 95 ASP A O 1
ATOM 789 N N . ASP A 1 119 ? 81.923 54.113 33.327 1.00 50.90 96 ASP A N 1
ATOM 790 C CA . ASP A 1 119 ? 81.774 55.529 33.509 1.00 51.16 96 ASP A CA 1
ATOM 791 C C . ASP A 1 119 ? 80.346 55.847 33.146 1.00 50.93 96 ASP A C 1
ATOM 792 O O . ASP A 1 119 ? 79.625 54.965 32.729 1.00 51.51 96 ASP A O 1
ATOM 797 N N . MET A 1 120 ? 79.935 57.100 33.282 1.00 50.65 97 MET A N 1
ATOM 798 C CA . MET A 1 120 ? 78.554 57.462 33.047 1.00 50.15 97 MET A CA 1
ATOM 799 C C . MET A 1 120 ? 78.419 58.529 31.967 1.00 49.70 97 MET A C 1
ATOM 800 O O . MET A 1 120 ? 77.493 59.342 32.014 1.00 49.38 97 MET A O 1
ATOM 805 N N . ASP A 1 121 ? 79.321 58.507 30.986 1.00 48.76 98 ASP A N 1
ATOM 806 C CA . ASP A 1 121 ? 79.319 59.482 29.894 1.00 49.00 98 ASP A CA 1
ATOM 807 C C . ASP A 1 121 ? 78.381 59.025 28.763 1.00 48.92 98 ASP A C 1
ATOM 808 O O . ASP A 1 121 ? 78.815 58.426 27.767 1.00 49.28 98 ASP A O 1
ATOM 813 N N . ILE A 1 122 ? 77.100 59.334 28.901 1.00 48.48 99 ILE A N 1
ATOM 814 C CA . ILE A 1 122 ? 76.107 58.839 27.966 1.00 47.60 99 ILE A CA 1
ATOM 815 C C . ILE A 1 122 ? 76.217 59.534 26.612 1.00 46.87 99 ILE A C 1
ATOM 816 O O . ILE A 1 122 ? 75.840 58.976 25.590 1.00 47.70 99 ILE A O 1
ATOM 821 N N . THR A 1 123 ? 76.751 60.743 26.616 1.00 45.81 100 THR A N 1
ATOM 822 C CA . THR A 1 123 ? 76.953 61.537 25.405 1.00 44.50 100 THR A CA 1
ATOM 823 C C . THR A 1 123 ? 77.992 60.895 24.497 1.00 44.07 100 THR A C 1
ATOM 824 O O . THR A 1 123 ? 77.880 60.988 23.276 1.00 44.35 100 THR A O 1
ATOM 828 N N . SER A 1 124 ? 78.990 60.245 25.103 1.00 43.42 101 SER A N 1
ATOM 829 C CA . SER A 1 124 ? 80.001 59.501 24.375 1.00 43.00 101 SER A CA 1
ATOM 830 C C . SER A 1 124 ? 79.408 58.291 23.715 1.00 42.49 101 SER A C 1
ATOM 831 O O . SER A 1 124 ? 79.752 57.991 22.570 1.00 42.80 101 SER A O 1
ATOM 834 N N . MET A 1 125 ? 78.535 57.587 24.434 1.00 41.26 102 MET A N 1
ATOM 835 C CA . MET A 1 125 ? 77.904 56.431 23.867 1.00 41.35 102 MET A CA 1
ATOM 836 C C . MET A 1 125 ? 77.119 56.845 22.609 1.00 41.46 102 MET A C 1
ATOM 837 O O . MET A 1 125 ? 77.351 56.304 21.525 1.00 41.12 102 MET A O 1
ATOM 842 N N . PHE A 1 126 ? 76.240 57.837 22.752 1.00 41.21 103 PHE A N 1
ATOM 843 C CA . PHE A 1 126 ? 75.463 58.317 21.639 1.00 41.43 103 PHE A CA 1
ATOM 844 C C . PHE A 1 126 ? 76.324 58.643 20.444 1.00 41.22 103 PHE A C 1
ATOM 845 O O . PHE A 1 126 ? 75.968 58.315 19.308 1.00 40.74 103 PHE A O 1
ATOM 853 N N . ARG A 1 127 ? 77.463 59.281 20.711 1.00 41.23 104 ARG A N 1
ATOM 854 C CA . ARG A 1 127 ? 78.339 59.754 19.650 1.00 41.30 104 ARG A CA 1
ATOM 855 C C . ARG A 1 127 ? 79.089 58.631 18.982 1.00 40.52 104 ARG A C 1
ATOM 856 O O . ARG A 1 127 ? 79.270 58.652 17.767 1.00 40.86 104 ARG A O 1
ATOM 864 N N . THR A 1 128 ? 79.516 57.653 19.781 1.00 39.54 105 THR A N 1
ATOM 865 C CA . THR A 1 128 ? 80.184 56.475 19.273 1.00 38.28 105 THR A CA 1
ATOM 866 C C . THR A 1 128 ? 79.263 55.687 18.361 1.00 37.88 105 THR A C 1
ATOM 867 O O . THR A 1 128 ? 79.669 55.290 17.278 1.00 38.38 105 THR A O 1
ATOM 871 N N . MET A 1 129 ? 78.026 55.477 18.790 1.00 36.91 106 MET A N 1
ATOM 872 C CA . MET A 1 129 ? 77.096 54.652 18.038 1.00 36.61 106 MET A CA 1
ATOM 873 C C . MET A 1 129 ? 76.695 55.326 16.736 1.00 36.59 106 MET A C 1
ATOM 874 O O . MET A 1 129 ? 76.688 54.690 15.696 1.00 36.08 106 MET A O 1
ATOM 879 N N . ASN A 1 130 ? 76.431 56.625 16.789 1.00 37.70 107 ASN A N 1
ATOM 880 C CA . ASN A 1 130 ? 76.300 57.408 15.573 1.00 39.27 107 ASN A CA 1
ATOM 881 C C . ASN A 1 130 ? 77.475 57.214 14.580 1.00 40.51 107 ASN A C 1
ATOM 882 O O . ASN A 1 130 ? 77.230 57.058 13.364 1.00 40.73 107 ASN A O 1
ATOM 887 N N . GLU A 1 131 ? 78.723 57.189 15.068 1.00 41.36 108 GLU A N 1
ATOM 888 C CA . GLU A 1 131 ? 79.850 56.981 14.158 1.00 43.65 108 GLU A CA 1
ATOM 889 C C . GLU A 1 131 ? 79.806 55.581 13.543 1.00 42.33 108 GLU A C 1
ATOM 890 O O . GLU A 1 131 ? 80.139 55.401 12.359 1.00 42.80 108 GLU A O 1
ATOM 896 N N . ALA A 1 132 ? 79.352 54.604 14.320 1.00 40.47 109 ALA A N 1
ATOM 897 C CA . ALA A 1 132 ? 79.249 53.266 13.781 1.00 39.21 109 ALA A CA 1
ATOM 898 C C . ALA A 1 132 ? 78.143 53.189 12.722 1.00 38.26 109 ALA A C 1
ATOM 899 O O . ALA A 1 132 ? 78.250 52.417 11.780 1.00 37.77 109 ALA A O 1
ATOM 901 N N . VAL A 1 133 ? 77.093 53.993 12.867 1.00 37.83 110 VAL A N 1
ATOM 902 C CA . VAL A 1 133 ? 75.987 53.953 11.909 1.00 37.95 110 VAL A CA 1
ATOM 903 C C . VAL A 1 133 ? 76.522 54.507 10.591 1.00 38.72 110 VAL A C 1
ATOM 904 O O . VAL A 1 133 ? 76.405 53.871 9.527 1.00 38.76 110 VAL A O 1
ATOM 908 N N . VAL A 1 134 ? 77.141 55.680 10.698 1.00 38.87 111 VAL A N 1
ATOM 909 C CA . VAL A 1 134 ? 77.806 56.345 9.588 1.00 38.56 111 VAL A CA 1
ATOM 910 C C . VAL A 1 134 ? 78.819 55.423 8.877 1.00 39.13 111 VAL A C 1
ATOM 911 O O . VAL A 1 134 ? 78.748 55.261 7.666 1.00 38.90 111 VAL A O 1
ATOM 915 N N . ASN A 1 135 ? 79.733 54.793 9.614 1.00 39.67 112 ASN A N 1
ATOM 916 C CA . ASN A 1 135 ? 80.630 53.836 8.961 1.00 40.30 112 ASN A CA 1
ATOM 917 C C . ASN A 1 135 ? 79.883 52.736 8.238 1.00 40.85 112 ASN A C 1
ATOM 918 O O . ASN A 1 135 ? 80.366 52.267 7.221 1.00 42.14 112 ASN A O 1
ATOM 923 N N . SER A 1 136 ? 78.702 52.352 8.734 1.00 40.92 113 SER A N 1
ATOM 924 C CA . SER A 1 136 ? 77.884 51.309 8.103 1.00 40.74 113 SER A CA 1
ATOM 925 C C . SER A 1 136 ? 77.228 51.761 6.797 1.00 40.35 113 SER A C 1
ATOM 926 O O . SER A 1 136 ? 77.156 51.019 5.846 1.00 39.53 113 SER A O 1
ATOM 929 N N . LEU A 1 137 ? 76.716 52.979 6.770 1.00 41.10 114 LEU A N 1
ATOM 930 C CA . LEU A 1 137 ? 76.039 53.487 5.594 1.00 41.60 114 LEU A CA 1
ATOM 931 C C . LEU A 1 137 ? 77.044 53.886 4.518 1.00 42.22 114 LEU A C 1
ATOM 932 O O . LEU A 1 137 ? 76.686 53.980 3.343 1.00 43.22 114 LEU A O 1
ATOM 937 N N . ARG A 1 138 ? 78.307 54.086 4.894 1.00 42.26 115 ARG A N 1
ATOM 938 C CA . ARG A 1 138 ? 79.338 54.282 3.887 1.00 41.86 115 ARG A CA 1
ATOM 939 C C . ARG A 1 138 ? 79.562 53.038 3.011 1.00 42.36 115 ARG A C 1
ATOM 940 O O . ARG A 1 138 ? 79.757 53.161 1.801 1.00 42.89 115 ARG A O 1
ATOM 948 N N . ILE A 1 139 ? 79.527 51.855 3.616 1.00 42.06 116 ILE A N 1
ATOM 949 C CA . ILE A 1 139 ? 79.542 50.602 2.881 1.00 41.99 116 ILE A CA 1
ATOM 950 C C . ILE A 1 139 ? 78.485 50.569 1.782 1.00 43.34 116 ILE A C 1
ATOM 951 O O . ILE A 1 139 ? 78.726 50.005 0.716 1.00 44.06 116 ILE A O 1
ATOM 956 N N . LEU A 1 140 ? 77.316 51.162 2.034 1.00 44.18 117 LEU A N 1
ATOM 957 C CA . LEU A 1 140 ? 76.234 51.212 1.033 1.00 45.21 117 LEU A CA 1
ATOM 958 C C . LEU A 1 140 ? 76.394 52.369 0.036 1.00 46.17 117 LEU A C 1
ATOM 959 O O . LEU A 1 140 ? 75.554 52.578 -0.825 1.00 46.84 117 LEU A O 1
ATOM 964 N N . GLY A 1 141 ? 77.474 53.120 0.158 1.00 47.29 118 GLY A N 1
ATOM 965 C CA . GLY A 1 141 ? 77.706 54.252 -0.704 1.00 49.12 118 GLY A CA 1
ATOM 966 C C . GLY A 1 141 ? 76.944 55.500 -0.307 1.00 50.80 118 GLY A C 1
ATOM 967 O O . GLY A 1 141 ? 76.692 56.359 -1.154 1.00 51.37 118 GLY A O 1
ATOM 968 N N . LEU A 1 142 ? 76.597 55.631 0.974 1.00 51.92 119 LEU A N 1
ATOM 969 C CA . LEU A 1 142 ? 75.868 56.815 1.452 1.00 52.85 119 LEU A CA 1
ATOM 970 C C . LEU A 1 142 ? 76.680 57.766 2.307 1.00 53.49 119 LEU A C 1
ATOM 971 O O . LEU A 1 142 ? 77.382 57.360 3.217 1.00 53.60 119 LEU A O 1
ATOM 976 N N . ASP A 1 143 ? 76.547 59.049 2.015 1.00 55.15 120 ASP A N 1
ATOM 977 C CA . ASP A 1 143 ? 77.190 60.094 2.793 1.00 56.82 120 ASP A CA 1
ATOM 978 C C . ASP A 1 143 ? 76.330 60.490 4.006 1.00 57.29 120 ASP A C 1
ATOM 979 O O . ASP A 1 143 ? 75.602 61.483 3.957 1.00 57.36 120 ASP A O 1
ATOM 984 N N . ALA A 1 144 ? 76.412 59.717 5.087 1.00 57.73 121 ALA A N 1
ATOM 985 C CA . ALA A 1 144 ? 75.535 59.934 6.226 1.00 58.28 121 ALA A CA 1
ATOM 986 C C . ALA A 1 144 ? 76.211 60.850 7.200 1.00 58.87 121 ALA A C 1
ATOM 987 O O . ALA A 1 144 ? 77.426 60.906 7.248 1.00 58.68 121 ALA A O 1
ATOM 989 N N . ARG A 1 145 ? 75.420 61.557 7.994 1.00 60.13 122 ARG A N 1
ATOM 990 C CA . ARG A 1 145 ? 75.949 62.579 8.882 1.00 61.66 122 ARG A CA 1
ATOM 991 C C . ARG A 1 145 ? 75.254 62.579 10.236 1.00 62.00 122 ARG A C 1
ATOM 992 O O . ARG A 1 145 ? 74.026 62.548 10.312 1.00 61.77 122 ARG A O 1
ATOM 1000 N N . PRO A 1 146 ? 76.043 62.644 11.317 1.00 62.93 123 PRO A N 1
ATOM 1001 C CA . PRO A 1 146 ? 75.465 62.945 12.622 1.00 63.61 123 PRO A CA 1
ATOM 1002 C C . PRO A 1 146 ? 74.889 64.365 12.536 1.00 64.97 123 PRO A C 1
ATOM 1003 O O . PRO A 1 146 ? 75.301 65.138 11.666 1.00 65.51 123 PRO A O 1
ATOM 1007 N N . GLY A 1 147 ? 73.973 64.744 13.414 1.00 66.02 124 GLY A N 1
ATOM 1008 C CA . GLY A 1 147 ? 73.717 64.040 14.640 1.00 67.64 124 GLY A CA 1
ATOM 1009 C C . GLY A 1 147 ? 74.298 64.925 15.717 1.00 68.66 124 GLY A C 1
ATOM 1010 O O . GLY A 1 147 ? 75.509 64.863 16.020 1.00 69.76 124 GLY A O 1
ATOM 1011 N N . GLU A 1 148 ? 73.464 65.797 16.262 1.00 68.42 125 GLU A N 1
ATOM 1012 C CA . GLU A 1 148 ? 73.883 66.587 17.411 1.00 68.37 125 GLU A CA 1
ATOM 1013 C C . GLU A 1 148 ? 74.114 65.615 18.592 1.00 67.10 125 GLU A C 1
ATOM 1014 O O . GLU A 1 148 ? 75.117 65.725 19.297 1.00 67.19 125 GLU A O 1
ATOM 1020 N N . LEU A 1 149 ? 73.214 64.636 18.750 1.00 65.11 126 LEU A N 1
ATOM 1021 C CA . LEU A 1 149 ? 73.298 63.635 19.816 1.00 63.27 126 LEU A CA 1
ATOM 1022 C C . LEU A 1 149 ? 72.691 62.285 19.357 1.00 61.71 126 LEU A C 1
ATOM 1023 O O . LEU A 1 149 ? 73.359 61.252 19.415 1.00 61.75 126 LEU A O 1
ATOM 1028 N N . ASN A 1 150 ? 71.451 62.280 18.875 1.00 59.50 127 ASN A N 1
ATOM 1029 C CA . ASN A 1 150 ? 70.768 61.003 18.674 1.00 57.52 127 ASN A CA 1
ATOM 1030 C C . ASN A 1 150 ? 70.030 60.716 17.353 1.00 55.95 127 ASN A C 1
ATOM 1031 O O . ASN A 1 150 ? 69.145 59.864 17.318 1.00 55.23 127 ASN A O 1
ATOM 1036 N N . ASP A 1 151 ? 70.403 61.389 16.273 1.00 54.35 128 ASP A N 1
ATOM 1037 C CA . ASP A 1 151 ? 69.954 60.963 14.952 1.00 53.48 128 ASP A CA 1
ATOM 1038 C C . ASP A 1 151 ? 71.074 60.898 13.920 1.00 51.74 128 ASP A C 1
ATOM 1039 O O . ASP A 1 151 ? 72.171 61.367 14.170 1.00 50.41 128 ASP A O 1
ATOM 1044 N N . VAL A 1 152 ? 70.782 60.293 12.775 1.00 50.47 129 VAL A N 1
ATOM 1045 C CA . VAL A 1 152 ? 71.704 60.256 11.651 1.00 50.08 129 VAL A CA 1
ATOM 1046 C C . VAL A 1 152 ? 70.906 60.704 10.418 1.00 50.42 129 VAL A C 1
ATOM 1047 O O . VAL A 1 152 ? 69.725 60.373 10.287 1.00 49.53 129 VAL A O 1
ATOM 1051 N N . SER A 1 153 ? 71.532 61.503 9.554 1.00 51.50 130 SER A N 1
ATOM 1052 C CA . SER A 1 153 ? 70.870 62.018 8.327 1.00 53.35 130 SER A CA 1
ATOM 1053 C C . SER A 1 153 ? 71.683 61.904 7.049 1.00 54.01 130 SER A C 1
ATOM 1054 O O . SER A 1 153 ? 72.914 61.755 7.082 1.00 53.79 130 SER A O 1
ATOM 1057 N N . ILE A 1 154 ? 70.968 61.957 5.928 1.00 55.36 131 ILE A N 1
ATOM 1058 C CA . ILE A 1 154 ? 71.579 62.003 4.601 1.00 56.80 131 ILE A CA 1
ATOM 1059 C C . ILE A 1 154 ? 71.402 63.406 4.046 1.00 57.57 131 ILE A C 1
ATOM 1060 O O . ILE A 1 154 ? 70.305 63.939 4.078 1.00 57.49 131 ILE A O 1
ATOM 1065 N N . PRO A 1 155 ? 72.488 64.031 3.562 1.00 59.05 132 PRO A N 1
ATOM 1066 C CA . PRO A 1 155 ? 72.338 65.351 2.936 1.00 59.91 132 PRO A CA 1
ATOM 1067 C C . PRO A 1 155 ? 71.616 65.277 1.598 1.00 60.68 132 PRO A C 1
ATOM 1068 O O . PRO A 1 155 ? 71.749 64.286 0.863 1.00 60.88 132 PRO A O 1
ATOM 1072 N N . VAL A 1 156 ? 70.836 66.314 1.314 1.00 61.96 133 VAL A N 1
ATOM 1073 C CA . VAL A 1 156 ? 70.134 66.467 0.020 1.00 63.42 133 VAL A CA 1
ATOM 1074 C C . VAL A 1 156 ? 70.417 67.845 -0.608 1.00 64.05 133 VAL A C 1
ATOM 1075 O O . VAL A 1 156 ? 71.218 67.959 -1.548 1.00 65.18 133 VAL A O 1
ATOM 1079 N N . GLY A 1 165 ? 69.604 71.060 4.547 1.00 66.04 142 GLY A N 1
ATOM 1080 C CA . GLY A 1 165 ? 69.317 70.155 3.436 1.00 66.07 142 GLY A CA 1
ATOM 1081 C C . GLY A 1 165 ? 69.646 68.713 3.789 1.00 65.77 142 GLY A C 1
ATOM 1082 O O . GLY A 1 165 ? 70.539 68.090 3.193 1.00 66.37 142 GLY A O 1
ATOM 1083 N N . GLU A 1 166 ? 68.909 68.179 4.760 1.00 64.78 143 GLU A N 1
ATOM 1084 C CA . GLU A 1 166 ? 69.203 66.874 5.339 1.00 63.24 143 GLU A CA 1
ATOM 1085 C C . GLU A 1 166 ? 67.961 66.230 5.883 1.00 61.29 143 GLU A C 1
ATOM 1086 O O . GLU A 1 166 ? 67.131 66.883 6.521 1.00 61.49 143 GLU A O 1
ATOM 1092 N N . LYS A 1 167 ? 67.845 64.936 5.641 1.00 58.69 144 LYS A N 1
ATOM 1093 C CA . LYS A 1 167 ? 66.717 64.187 6.130 1.00 56.17 144 LYS A CA 1
ATOM 1094 C C . LYS A 1 167 ? 67.164 63.120 7.128 1.00 53.84 144 LYS A C 1
ATOM 1095 O O . LYS A 1 167 ? 68.109 62.378 6.867 1.00 52.97 144 LYS A O 1
ATOM 1101 N N . LYS A 1 168 ? 66.498 63.087 8.280 1.00 51.36 145 LYS A N 1
ATOM 1102 C CA . LYS A 1 168 ? 66.700 62.053 9.298 1.00 49.26 145 LYS A CA 1
ATOM 1103 C C . LYS A 1 168 ? 66.296 60.690 8.778 1.00 47.34 145 LYS A C 1
ATOM 1104 O O . LYS A 1 168 ? 65.223 60.533 8.225 1.00 47.64 145 LYS A O 1
ATOM 1110 N N . ILE A 1 169 ? 67.156 59.701 8.952 1.00 44.99 146 ILE A N 1
ATOM 1111 C CA . ILE A 1 169 ? 66.840 58.344 8.534 1.00 42.86 146 ILE A CA 1
ATOM 1112 C C . ILE A 1 169 ? 66.904 57.370 9.730 1.00 42.09 146 ILE A C 1
ATOM 1113 O O . ILE A 1 169 ? 66.417 56.235 9.679 1.00 41.75 146 ILE A O 1
ATOM 1118 N N . MET A 1 170 ? 67.466 57.845 10.831 1.00 40.95 147 MET A N 1
ATOM 1119 C CA . MET A 1 170 ? 67.579 57.033 12.014 1.00 40.12 147 MET A CA 1
ATOM 1120 C C . MET A 1 170 ? 67.369 57.835 13.302 1.00 39.05 147 MET A C 1
ATOM 1121 O O . MET A 1 170 ? 67.918 58.911 13.438 1.00 40.05 147 MET A O 1
ATOM 1126 N N . GLY A 1 171 ? 66.598 57.316 14.251 1.00 37.64 148 GLY A N 1
ATOM 1127 C CA . GLY A 1 171 ? 66.507 57.931 15.586 1.00 35.96 148 GLY A CA 1
ATOM 1128 C C . GLY A 1 171 ? 66.999 56.994 16.692 1.00 35.53 148 GLY A C 1
ATOM 1129 O O . GLY A 1 171 ? 66.866 55.767 16.580 1.00 35.39 148 GLY A O 1
ATOM 1130 N N . ALA A 1 172 ? 67.561 57.543 17.767 1.00 34.40 149 ALA A N 1
ATOM 1131 C CA . ALA A 1 172 ? 68.090 56.691 18.853 1.00 33.21 149 ALA A CA 1
ATOM 1132 C C . ALA A 1 172 ? 67.747 57.126 20.269 1.00 32.41 149 ALA A C 1
ATOM 1133 O O . ALA A 1 172 ? 67.348 58.249 20.507 1.00 31.73 149 ALA A O 1
ATOM 1135 N N . ALA A 1 173 ? 67.919 56.204 21.203 1.00 32.55 150 ALA A N 1
ATOM 1136 C CA . ALA A 1 173 ? 67.804 56.469 22.634 1.00 32.93 150 ALA A CA 1
ATOM 1137 C C . ALA A 1 173 ? 68.750 55.520 23.377 1.00 33.04 150 ALA A C 1
ATOM 1138 O O . ALA A 1 173 ? 69.369 54.661 22.777 1.00 32.96 150 ALA A O 1
ATOM 1140 N N . GLY A 1 174 ? 68.862 55.656 24.684 1.00 33.77 151 GLY A N 1
ATOM 1141 C CA . GLY A 1 174 ? 69.595 54.659 25.438 1.00 34.82 151 GLY A CA 1
ATOM 1142 C C . GLY A 1 174 ? 69.512 54.876 26.928 1.00 35.97 151 GLY A C 1
ATOM 1143 O O . GLY A 1 174 ? 68.784 55.745 27.393 1.00 35.97 151 GLY A O 1
ATOM 1144 N N . ALA A 1 175 ? 70.306 54.093 27.654 1.00 37.13 152 ALA A N 1
ATOM 1145 C CA . ALA A 1 175 ? 70.240 53.964 29.097 1.00 38.57 152 ALA A CA 1
ATOM 1146 C C . ALA A 1 175 ? 71.621 53.539 29.635 1.00 40.49 152 ALA A C 1
ATOM 1147 O O . ALA A 1 175 ? 72.421 52.886 28.947 1.00 39.97 152 ALA A O 1
ATOM 1149 N N . MET A 1 176 ? 71.908 53.936 30.870 1.00 42.46 153 MET A N 1
ATOM 1150 C CA . MET A 1 176 ? 73.162 53.549 31.494 1.00 44.49 153 MET A CA 1
ATOM 1151 C C . MET A 1 176 ? 72.874 53.228 32.962 1.00 43.73 153 MET A C 1
ATOM 1152 O O . MET A 1 176 ? 71.838 53.592 33.480 1.00 44.09 153 MET A O 1
ATOM 1157 N N . ARG A 1 177 ? 73.777 52.483 33.575 1.00 43.48 154 ARG A N 1
ATOM 1158 C CA . ARG A 1 177 ? 73.727 52.102 34.966 1.00 43.36 154 ARG A CA 1
ATOM 1159 C C . ARG A 1 177 ? 75.161 51.624 35.333 1.00 44.61 154 ARG A C 1
ATOM 1160 O O . ARG A 1 177 ? 76.031 51.509 34.454 1.00 44.59 154 ARG A O 1
ATOM 1168 N N . LYS A 1 178 ? 75.427 51.362 36.608 1.00 45.56 155 LYS A N 1
ATOM 1169 C CA . LYS A 1 178 ? 76.759 50.920 36.978 1.00 47.02 155 LYS A CA 1
ATOM 1170 C C . LYS A 1 178 ? 77.082 49.601 36.277 1.00 46.33 155 LYS A C 1
ATOM 1171 O O . LYS A 1 178 ? 76.398 48.598 36.481 1.00 46.34 155 LYS A O 1
ATOM 1177 N N . GLY A 1 179 ? 78.118 49.615 35.446 1.00 45.76 156 GLY A N 1
ATOM 1178 C CA . GLY A 1 179 ? 78.590 48.399 34.787 1.00 44.63 156 GLY A CA 1
ATOM 1179 C C . GLY A 1 179 ? 78.137 48.212 33.346 1.00 44.36 156 GLY A C 1
ATOM 1180 O O . GLY A 1 179 ? 78.802 47.497 32.590 1.00 44.64 156 GLY A O 1
ATOM 1181 N N . ALA A 1 180 ? 77.015 48.835 32.948 1.00 43.03 157 ALA A N 1
ATOM 1182 C CA . ALA A 1 180 ? 76.444 48.586 31.616 1.00 41.47 157 ALA A CA 1
ATOM 1183 C C . ALA A 1 180 ? 75.766 49.780 30.978 1.00 40.96 157 ALA A C 1
ATOM 1184 O O . ALA A 1 180 ? 75.169 50.622 31.656 1.00 41.58 157 ALA A O 1
ATOM 1186 N N . LYS A 1 181 ? 75.902 49.862 29.661 1.00 39.82 158 LYS A N 1
ATOM 1187 C CA . LYS A 1 181 ? 75.168 50.831 28.859 1.00 38.89 158 LYS A CA 1
ATOM 1188 C C . LYS A 1 181 ? 74.343 50.130 27.750 1.00 37.22 158 LYS A C 1
ATOM 1189 O O . LYS A 1 181 ? 74.750 49.107 27.187 1.00 36.90 158 LYS A O 1
ATOM 1195 N N . LEU A 1 182 ? 73.173 50.699 27.488 1.00 35.85 159 LEU A N 1
ATOM 1196 C CA . LEU A 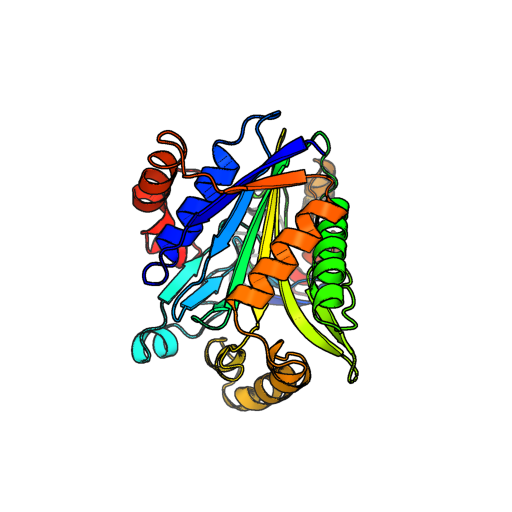1 182 ? 72.281 50.290 26.422 1.00 34.56 159 LEU A CA 1
ATOM 1197 C C . LEU A 1 182 ? 72.066 51.436 25.446 1.00 33.51 159 LEU A C 1
ATOM 1198 O O . LEU A 1 182 ? 71.736 52.564 25.853 1.00 33.07 159 LEU A O 1
ATOM 1203 N N . TRP A 1 183 ? 72.235 51.125 24.159 1.00 32.12 160 TRP A N 1
ATOM 1204 C CA . TRP A 1 183 ? 71.889 52.026 23.052 1.00 30.17 160 TRP A CA 1
ATOM 1205 C C . TRP A 1 183 ? 71.008 51.249 22.076 1.00 29.76 160 TRP A C 1
ATOM 1206 O O . TRP A 1 183 ? 71.306 50.086 21.755 1.00 29.16 160 TRP A O 1
ATOM 1217 N N . HIS A 1 184 ? 69.908 51.861 21.638 1.00 29.50 161 HIS A N 1
ATOM 1218 C CA . HIS A 1 184 ? 69.083 51.258 20.606 1.00 29.95 161 HIS A CA 1
ATOM 1219 C C . HIS A 1 184 ? 68.568 52.293 19.624 1.00 29.86 161 HIS A C 1
ATOM 1220 O O . HIS A 1 184 ? 68.396 53.444 19.976 1.00 30.49 161 HIS A O 1
ATOM 1227 N N . ALA A 1 185 ? 68.325 51.891 18.381 1.00 29.50 162 ALA A N 1
ATOM 1228 C CA . ALA A 1 185 ? 67.931 52.841 17.335 1.00 29.03 162 ALA A CA 1
ATOM 1229 C C . ALA A 1 185 ? 66.948 52.240 16.330 1.00 28.58 162 ALA A C 1
ATOM 1230 O O . ALA A 1 185 ? 66.859 51.033 16.200 1.00 28.50 162 ALA A O 1
ATOM 1232 N N . ALA A 1 186 ? 66.179 53.077 15.652 1.00 28.60 163 ALA A N 1
ATOM 1233 C CA . ALA A 1 186 ? 65.334 52.582 14.575 1.00 29.56 163 ALA A CA 1
ATOM 1234 C C . ALA A 1 186 ? 65.732 53.279 13.283 1.00 30.61 163 ALA A C 1
ATOM 1235 O O . ALA A 1 186 ? 65.866 54.506 13.236 1.00 30.76 163 ALA A O 1
ATOM 1237 N N . MET A 1 187 ? 65.959 52.498 12.242 1.00 31.61 164 MET A N 1
ATOM 1238 C CA . MET A 1 187 ? 66.351 53.064 10.973 1.00 33.73 164 MET A CA 1
ATOM 1239 C C . MET A 1 187 ? 65.230 52.906 9.966 1.00 32.90 164 MET A C 1
ATOM 1240 O O . MET A 1 187 ? 64.688 51.830 9.799 1.00 32.41 164 MET A O 1
ATOM 1245 N N . LEU A 1 188 ? 64.876 53.997 9.307 1.00 33.87 165 LEU A N 1
ATOM 1246 C CA . LEU A 1 188 ? 63.803 53.981 8.329 1.00 34.62 165 LEU A CA 1
ATOM 1247 C C . LEU A 1 188 ? 64.363 53.425 7.054 1.00 35.14 165 LEU A C 1
ATOM 1248 O O . LEU A 1 188 ? 65.132 54.115 6.403 1.00 36.38 165 LEU A O 1
ATOM 1253 N N . VAL A 1 189 ? 64.019 52.188 6.711 1.00 35.30 166 VAL A N 1
ATOM 1254 C CA . VAL A 1 189 ? 64.474 51.591 5.460 1.00 36.05 166 VAL A CA 1
ATOM 1255 C C . VAL A 1 189 ? 63.410 51.736 4.336 1.00 37.79 166 VAL A C 1
ATOM 1256 O O . VAL A 1 189 ? 63.720 52.259 3.260 1.00 37.80 166 VAL A O 1
ATOM 1260 N N . HIS A 1 190 ? 62.179 51.267 4.603 1.00 38.97 167 HIS A N 1
ATOM 1261 C CA A HIS A 1 190 ? 61.055 51.315 3.666 0.50 39.17 167 HIS A CA 1
ATOM 1262 C CA B HIS A 1 190 ? 61.058 51.367 3.648 0.50 39.73 167 HIS A CA 1
ATOM 1263 C C . HIS A 1 190 ? 59.752 51.477 4.445 1.00 40.06 167 HIS A C 1
ATOM 1264 O O . HIS A 1 190 ? 58.800 50.693 4.285 1.00 39.47 167 HIS A O 1
ATOM 1277 N N . THR A 1 191 ? 59.730 52.484 5.316 1.00 41.25 168 THR A N 1
ATOM 1278 C CA . THR A 1 191 ? 58.594 52.744 6.189 1.00 43.23 168 THR A CA 1
ATOM 1279 C C . THR A 1 191 ? 57.566 53.657 5.477 1.00 44.40 168 THR A C 1
ATOM 1280 O O . THR A 1 191 ? 57.897 54.347 4.539 1.00 45.24 168 THR A O 1
ATOM 1284 N N . ASP A 1 192 ? 56.316 53.642 5.922 1.00 45.81 169 ASP A N 1
ATOM 1285 C CA . ASP A 1 192 ? 55.319 54.543 5.418 1.00 46.80 169 ASP A CA 1
ATOM 1286 C C . ASP A 1 192 ? 55.460 55.831 6.200 1.00 47.48 169 ASP A C 1
ATOM 1287 O O . ASP A 1 192 ? 54.971 55.934 7.324 1.00 47.22 169 ASP A O 1
ATOM 1292 N N . LEU A 1 193 ? 56.120 56.811 5.582 1.00 48.65 170 LEU A N 1
ATOM 1293 C CA . LEU A 1 193 ? 56.489 58.069 6.232 1.00 50.21 170 LEU A CA 1
ATOM 1294 C C . LEU A 1 193 ? 55.305 58.922 6.586 1.00 51.79 170 LEU A C 1
ATOM 1295 O O . LEU A 1 193 ? 55.417 59.850 7.387 1.00 52.60 170 LEU A O 1
ATOM 1300 N N . ASP A 1 194 ? 54.163 58.627 5.990 1.00 52.90 171 ASP A N 1
ATOM 1301 C CA A ASP A 1 194 ? 52.946 59.385 6.244 0.50 53.86 171 ASP A CA 1
ATOM 1302 C CA B ASP A 1 194 ? 52.998 59.431 6.270 0.50 53.24 171 ASP A CA 1
ATOM 1303 C C . ASP A 1 194 ? 52.430 59.080 7.639 1.00 54.00 171 ASP A C 1
ATOM 1304 O O . ASP A 1 194 ? 51.932 59.957 8.341 1.00 54.17 171 ASP A O 1
ATOM 1313 N N . MET A 1 195 ? 52.559 57.811 8.028 1.00 54.90 172 MET A N 1
ATOM 1314 C CA . MET A 1 195 ? 52.145 57.336 9.343 1.00 55.66 172 MET A CA 1
ATOM 1315 C C . MET A 1 195 ? 52.823 58.066 10.497 1.00 56.52 172 MET A C 1
ATOM 1316 O O . MET A 1 195 ? 52.198 58.251 11.538 1.00 56.66 172 MET A O 1
ATOM 1321 N N . LEU A 1 196 ? 54.073 58.506 10.326 1.00 57.42 173 LEU A N 1
ATOM 1322 C CA . LEU A 1 196 ? 54.757 59.232 11.402 1.00 58.59 173 LEU A CA 1
ATOM 1323 C C . LEU A 1 196 ? 53.917 60.384 11.953 1.00 59.80 173 LEU A C 1
ATOM 1324 O O . LEU A 1 196 ? 53.915 60.634 13.150 1.00 60.61 173 LEU A O 1
ATOM 1329 N N . SER A 1 197 ? 53.172 61.064 11.093 1.00 61.32 174 SER A N 1
ATOM 1330 C CA . SER A 1 197 ? 52.382 62.222 11.522 1.00 62.15 174 SER A CA 1
ATOM 1331 C C . SER A 1 197 ? 50.949 61.859 11.877 1.00 62.80 174 SER A C 1
ATOM 1332 O O . SER A 1 197 ? 50.362 62.469 12.772 1.00 63.29 174 SER A O 1
ATOM 1335 N N . ALA A 1 198 ? 50.389 60.873 11.180 1.00 63.16 175 ALA A N 1
ATOM 1336 C CA . ALA A 1 198 ? 49.023 60.401 11.433 1.00 63.76 175 ALA A CA 1
ATOM 1337 C C . ALA A 1 198 ? 48.768 59.840 12.847 1.00 64.37 175 ALA A C 1
ATOM 1338 O O . ALA A 1 198 ? 47.623 59.573 13.208 1.00 64.27 175 ALA A O 1
ATOM 1340 N N . VAL A 1 199 ? 49.810 59.630 13.643 1.00 65.46 176 VAL A N 1
ATOM 1341 C CA . VAL A 1 199 ? 49.596 59.015 14.961 1.00 66.78 176 VAL A CA 1
ATOM 1342 C C . VAL A 1 199 ? 49.682 59.995 16.109 1.00 68.01 176 VAL A C 1
ATOM 1343 O O . VAL A 1 199 ? 49.094 59.758 17.156 1.00 67.86 176 VAL A O 1
ATOM 1347 N N . LEU A 1 200 ? 50.379 61.108 15.875 1.00 70.27 177 LEU A N 1
ATOM 1348 C CA . LEU A 1 200 ? 50.595 62.174 16.869 1.00 72.78 177 LEU A CA 1
ATOM 1349 C C . LEU A 1 200 ? 49.316 62.942 17.233 1.00 74.73 177 LEU A C 1
ATOM 1350 O O . LEU A 1 200 ? 48.368 63.005 16.448 1.00 74.84 177 LEU A O 1
ATOM 1355 N N . LYS A 1 201 ? 49.287 63.492 18.445 1.00 77.35 178 LYS A N 1
ATOM 1356 C CA . LYS A 1 201 ? 48.104 64.188 18.962 1.00 79.94 178 LYS A CA 1
ATOM 1357 C C . LYS A 1 201 ? 48.275 65.658 18.644 1.00 81.59 178 LYS A C 1
ATOM 1358 O O . LYS A 1 201 ? 49.280 66.259 19.028 1.00 81.77 178 LYS A O 1
ATOM 1364 N N . VAL A 1 202 ? 47.297 66.225 17.940 1.00 83.86 179 VAL A N 1
ATOM 1365 C CA . VAL A 1 202 ? 47.403 67.595 17.418 1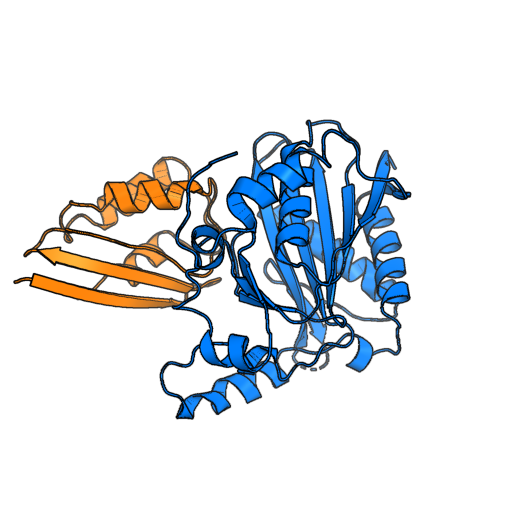.00 86.32 179 VAL A CA 1
ATOM 1366 C C . VAL A 1 202 ? 46.640 68.622 18.275 1.00 88.21 179 VAL A C 1
ATOM 1367 O O . VAL A 1 202 ? 45.461 68.398 18.585 1.00 88.41 179 VAL A O 1
ATOM 1371 N N . PRO A 1 203 ? 47.302 69.752 18.651 1.00 90.02 180 PRO A N 1
ATOM 1372 C CA . PRO A 1 203 ? 46.630 70.756 19.500 1.00 91.58 180 PRO A CA 1
ATOM 1373 C C . PRO A 1 203 ? 45.264 71.159 18.915 1.00 93.14 180 PRO A C 1
ATOM 1374 O O . PRO A 1 203 ? 44.239 70.961 19.568 1.00 93.50 180 PRO A O 1
ATOM 1378 N N . ASP A 1 204 ? 45.250 71.699 17.696 1.00 95.07 181 ASP A N 1
ATOM 1379 C CA . ASP A 1 204 ? 44.007 71.819 16.915 1.00 96.91 181 ASP A CA 1
ATOM 1380 C C . ASP A 1 204 ? 44.152 71.036 15.613 1.00 97.70 181 ASP A C 1
ATOM 1381 O O . ASP A 1 204 ? 45.222 71.036 14.990 1.00 97.78 181 ASP A O 1
ATOM 1386 N N . GLU A 1 205 ? 43.077 70.362 15.219 1.00 98.75 182 GLU A N 1
ATOM 1387 C CA . GLU A 1 205 ? 43.124 69.407 14.113 1.00 100.11 182 GLU A CA 1
ATOM 1388 C C . GLU A 1 205 ? 43.352 70.057 12.732 1.00 100.67 182 GLU A C 1
ATOM 1389 O O . GLU A 1 205 ? 43.523 69.356 11.723 1.00 100.54 182 GLU A O 1
ATOM 1395 N N . LYS A 1 206 ? 43.371 71.393 12.700 1.00 101.52 183 LYS A N 1
ATOM 1396 C CA . LYS A 1 206 ? 43.637 72.153 11.466 1.00 102.29 183 LYS A CA 1
ATOM 1397 C C . LYS A 1 206 ? 45.134 72.212 11.150 1.00 102.52 183 LYS A C 1
ATOM 1398 O O . LYS A 1 206 ? 45.536 72.194 9.980 1.00 102.76 183 LYS A O 1
ATOM 1404 N N . PHE A 1 207 ? 45.945 72.260 12.207 1.00 102.76 184 PHE A N 1
ATOM 1405 C CA . PHE A 1 207 ? 47.405 7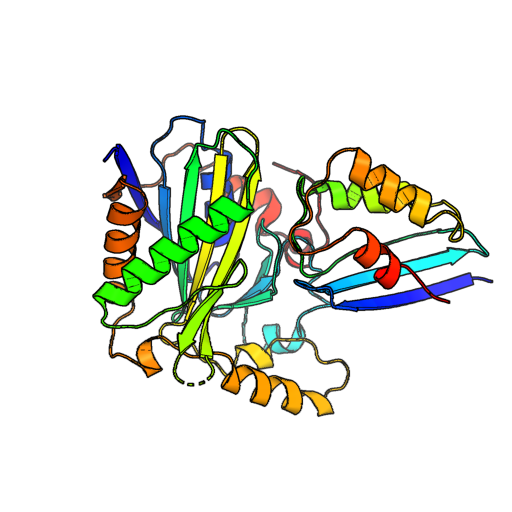2.304 12.098 1.00 102.84 184 PHE A CA 1
ATOM 1406 C C . PHE A 1 207 ? 47.992 70.886 12.054 1.00 102.42 184 PHE A C 1
ATOM 1407 O O . PHE A 1 207 ? 49.147 70.661 12.433 1.00 102.47 184 PHE A O 1
ATOM 1415 N N . ARG A 1 208 ? 47.170 69.939 11.596 1.00 101.91 185 ARG A N 1
ATOM 1416 C CA . ARG A 1 208 ? 47.588 68.561 11.312 1.00 101.15 185 ARG A CA 1
ATOM 1417 C C . ARG A 1 208 ? 48.422 68.573 10.045 1.00 100.90 185 ARG A C 1
ATOM 1418 O O . ARG A 1 208 ? 49.198 67.649 9.781 1.00 100.83 185 ARG A O 1
ATOM 1426 N N . ASP A 1 209 ? 48.265 69.646 9.277 1.00 100.49 186 ASP A N 1
ATOM 1427 C CA . ASP A 1 209 ? 48.903 69.757 7.980 1.00 100.08 186 ASP A CA 1
ATOM 1428 C C . ASP A 1 209 ? 50.269 70.451 8.027 1.00 99.40 186 ASP A C 1
ATOM 1429 O O . ASP A 1 209 ? 51.150 70.136 7.219 1.00 99.27 186 ASP A O 1
ATOM 1434 N N . LYS A 1 210 ? 50.440 71.383 8.969 1.00 98.56 187 LYS A N 1
ATOM 1435 C CA . LYS A 1 210 ? 51.716 72.089 9.160 1.00 97.62 187 LYS A CA 1
ATOM 1436 C C . LYS A 1 210 ? 52.830 71.156 9.644 1.00 96.62 187 LYS A C 1
ATOM 1437 O O . LYS A 1 210 ? 53.990 71.340 9.274 1.00 96.69 187 LYS A O 1
ATOM 1443 N N . ILE A 1 211 ? 52.472 70.160 10.456 1.00 95.25 188 ILE A N 1
ATOM 1444 C CA . ILE A 1 211 ? 53.443 69.170 10.956 1.00 93.85 188 ILE A CA 1
ATOM 1445 C C . ILE A 1 211 ? 53.707 68.008 9.966 1.00 92.27 188 ILE A C 1
ATOM 1446 O O . ILE A 1 211 ? 54.844 67.540 9.856 1.00 91.89 188 ILE A O 1
ATOM 1451 N N . ALA A 1 212 ? 52.667 67.570 9.249 1.00 90.38 189 ALA A N 1
ATOM 1452 C CA . ALA A 1 212 ? 52.767 66.482 8.263 1.00 88.67 189 ALA A CA 1
ATOM 1453 C C . ALA A 1 212 ? 53.703 66.815 7.103 1.00 87.91 189 ALA A C 1
ATOM 1454 O O . ALA A 1 212 ? 54.531 65.987 6.701 1.00 87.97 189 ALA A O 1
ATOM 1456 N N . LYS A 1 213 ? 53.560 68.030 6.567 1.00 86.75 190 LYS A N 1
ATOM 1457 C CA . LYS A 1 213 ? 54.376 68.519 5.453 1.00 85.24 190 LYS A CA 1
ATOM 1458 C C . LYS A 1 213 ? 55.780 68.894 5.938 1.00 83.74 190 LYS A C 1
ATOM 1459 O O . LYS A 1 213 ? 56.730 68.890 5.161 1.00 83.41 190 LYS A O 1
ATOM 1465 N N . SER A 1 214 ? 55.891 69.225 7.223 1.00 82.14 191 SER A N 1
ATOM 1466 C CA . SER A 1 214 ? 57.179 69.481 7.872 1.00 80.67 191 SER A CA 1
ATOM 1467 C C . SER A 1 214 ? 57.962 68.182 8.149 1.00 79.54 191 SER A C 1
ATOM 1468 O O . SER A 1 214 ? 59.183 68.140 7.991 1.00 79.32 191 SER A O 1
ATOM 1471 N N . THR A 1 215 ? 57.253 67.131 8.561 1.00 78.23 192 THR A N 1
ATOM 1472 C CA . THR A 1 215 ? 57.857 65.817 8.734 1.00 76.84 192 THR A CA 1
ATOM 1473 C C . THR A 1 215 ? 58.405 65.308 7.409 1.00 76.16 192 THR A C 1
ATOM 1474 O O . THR A 1 215 ? 59.596 65.030 7.311 1.00 76.60 192 THR A O 1
ATOM 1478 N N . ARG A 1 216 ? 57.564 65.209 6.384 1.00 74.82 193 ARG A N 1
ATOM 1479 C CA . ARG A 1 216 ? 58.020 64.671 5.099 1.00 73.48 193 ARG A CA 1
ATOM 1480 C C . ARG A 1 216 ? 59.245 65.396 4.542 1.00 72.82 193 ARG A C 1
ATOM 1481 O O . ARG A 1 216 ? 60.038 64.808 3.797 1.00 73.30 193 ARG A O 1
ATOM 1489 N N . GLU A 1 217 ? 59.415 66.661 4.912 1.00 71.39 194 GLU A N 1
ATOM 1490 C CA . GLU A 1 217 ? 60.573 67.430 4.465 1.00 70.74 194 GLU A CA 1
ATOM 1491 C C . GLU A 1 217 ? 61.793 67.248 5.368 1.00 68.43 194 GLU A C 1
ATOM 1492 O O . GLU A 1 217 ? 62.853 67.812 5.119 1.00 68.69 194 GLU A O 1
ATOM 1498 N N . ARG A 1 218 ? 61.643 66.465 6.423 1.00 66.04 195 ARG A N 1
ATOM 1499 C CA . ARG A 1 218 ? 62.715 66.313 7.397 1.00 63.59 195 ARG A CA 1
ATOM 1500 C C . ARG A 1 218 ? 63.166 64.866 7.626 1.00 60.86 195 ARG A C 1
ATOM 1501 O O . ARG A 1 218 ? 64.191 64.637 8.270 1.00 60.22 195 ARG A O 1
ATOM 1509 N N . VAL A 1 219 ? 62.417 63.912 7.071 1.00 57.72 196 VAL A N 1
ATOM 1510 C CA . VAL A 1 219 ? 62.728 62.488 7.207 1.00 55.16 196 VAL A CA 1
ATOM 1511 C C . VAL A 1 219 ? 62.655 61.778 5.852 1.00 53.74 196 VAL A C 1
ATOM 1512 O O . VAL A 1 219 ? 61.883 62.173 4.987 1.00 53.32 196 VAL A O 1
ATOM 1516 N N . ALA A 1 220 ? 63.453 60.726 5.693 1.00 51.94 197 ALA A N 1
ATOM 1517 C CA . ALA A 1 220 ? 63.470 59.920 4.475 1.00 50.66 197 ALA A CA 1
ATOM 1518 C C . ALA A 1 220 ? 63.726 58.453 4.808 1.00 49.78 197 ALA A C 1
ATOM 1519 O O . ALA A 1 220 ? 64.142 58.138 5.907 1.00 49.63 197 ALA A O 1
ATOM 1521 N N . ASN A 1 221 ? 63.458 57.571 3.854 1.00 49.02 198 ASN A N 1
ATOM 1522 C CA . ASN A 1 221 ? 63.867 56.178 3.914 1.00 48.91 198 ASN A CA 1
ATOM 1523 C C . ASN A 1 221 ? 65.238 56.016 3.277 1.00 48.50 198 ASN A C 1
ATOM 1524 O O . ASN A 1 221 ? 65.586 56.770 2.383 1.00 48.75 198 ASN A O 1
ATOM 1529 N N . VAL A 1 222 ? 66.020 55.045 3.731 1.00 47.74 199 VAL A N 1
ATOM 1530 C CA . VAL A 1 222 ? 67.289 54.687 3.066 1.00 47.68 199 VAL A CA 1
ATOM 1531 C C . VAL A 1 222 ? 67.043 54.242 1.592 1.00 47.55 199 VAL A C 1
ATOM 1532 O O . VAL A 1 222 ? 67.915 54.412 0.727 1.00 47.59 199 VAL A O 1
ATOM 1536 N N . THR A 1 223 ? 65.866 53.689 1.303 1.00 46.70 200 THR A N 1
ATOM 1537 C CA . THR A 1 223 ? 65.594 53.295 -0.058 1.00 46.64 200 THR A CA 1
ATOM 1538 C C . THR A 1 223 ? 65.247 54.479 -0.991 1.00 47.43 200 THR A C 1
ATOM 1539 O O . THR A 1 223 ? 65.182 54.289 -2.210 1.00 47.28 200 THR A O 1
ATOM 1543 N N . ASP A 1 224 ? 65.043 55.678 -0.434 1.00 47.53 201 ASP A N 1
ATOM 1544 C CA . ASP A 1 224 ? 64.943 56.898 -1.240 1.00 48.21 201 ASP A CA 1
ATOM 1545 C C . ASP A 1 224 ? 66.256 57.235 -1.985 1.00 48.96 201 ASP A C 1
ATOM 1546 O O . ASP A 1 224 ? 66.224 57.987 -2.968 1.00 49.65 201 ASP A O 1
ATOM 1551 N N . PHE A 1 225 ? 67.388 56.706 -1.501 1.00 48.76 202 PHE A N 1
ATOM 1552 C CA . PHE A 1 225 ? 68.730 57.099 -1.944 1.00 48.43 202 PHE A CA 1
ATOM 1553 C C . PHE A 1 225 ? 69.553 55.947 -2.522 1.00 48.48 202 PHE A C 1
ATOM 1554 O O . PHE A 1 225 ? 70.536 56.168 -3.224 1.00 48.74 202 PHE A O 1
ATOM 1562 N N . VAL A 1 226 ? 69.207 54.722 -2.161 1.00 48.16 203 VAL A N 1
ATOM 1563 C CA . VAL A 1 226 ? 69.929 53.566 -2.632 1.00 48.27 203 VAL A CA 1
ATOM 1564 C C . VAL A 1 226 ? 68.974 52.371 -2.585 1.00 48.23 203 VAL A C 1
ATOM 1565 O O . VAL A 1 226 ? 68.090 52.304 -1.727 1.00 47.66 203 VAL A O 1
ATOM 1569 N N . ASP A 1 227 ? 69.105 51.459 -3.534 1.00 48.20 204 ASP A N 1
ATOM 1570 C CA . ASP A 1 227 ? 68.199 50.335 -3.542 1.00 49.11 204 ASP A CA 1
ATOM 1571 C C . ASP A 1 227 ? 68.750 49.174 -2.721 1.00 47.88 204 ASP A C 1
ATOM 1572 O O . ASP A 1 227 ? 69.558 48.381 -3.207 1.00 48.42 204 ASP A O 1
ATOM 1577 N N . VAL A 1 228 ? 68.296 49.086 -1.480 1.00 45.90 205 VAL A N 1
ATOM 1578 C CA . VAL A 1 228 ? 68.770 48.075 -0.565 1.00 44.12 205 VAL A CA 1
ATOM 1579 C C . VAL A 1 228 ? 67.603 47.352 0.062 1.00 42.83 205 VAL A C 1
ATOM 1580 O O . VAL A 1 228 ? 66.580 47.959 0.383 1.00 42.47 205 VAL A O 1
ATOM 1584 N N . SER A 1 229 ? 67.756 46.045 0.223 1.00 41.32 206 SER A N 1
ATOM 1585 C CA . SER A 1 229 ? 66.841 45.312 1.056 1.00 40.73 206 SER A CA 1
ATOM 1586 C C . SER A 1 229 ? 67.238 45.500 2.546 1.00 41.03 206 SER A C 1
ATOM 1587 O O . SER A 1 229 ? 68.369 45.926 2.881 1.00 40.29 206 SER A O 1
ATOM 1590 N N . ILE A 1 230 ? 66.290 45.188 3.425 1.00 40.94 207 ILE A N 1
ATOM 1591 C CA . ILE A 1 230 ? 66.454 45.415 4.835 1.00 41.23 207 ILE A CA 1
ATOM 1592 C C . ILE A 1 230 ? 67.599 44.560 5.384 1.00 41.45 207 ILE A C 1
ATOM 1593 O O . ILE A 1 230 ? 68.336 45.017 6.242 1.00 40.88 207 ILE A O 1
ATOM 1598 N N . ASP A 1 231 ? 67.773 43.353 4.831 1.00 42.35 208 ASP A N 1
ATOM 1599 C CA . ASP A 1 231 ? 68.854 42.437 5.214 1.00 43.30 208 ASP A CA 1
ATOM 1600 C C . ASP A 1 231 ? 70.235 42.917 4.773 1.00 42.66 208 ASP A C 1
ATOM 1601 O O . ASP A 1 231 ? 71.233 42.623 5.438 1.00 42.53 208 ASP A O 1
ATOM 1606 N N . GLU A 1 232 ? 70.323 43.665 3.668 1.00 42.30 209 GLU A N 1
ATOM 1607 C CA . GLU A 1 232 ? 71.618 44.266 3.348 1.00 41.76 209 GLU A CA 1
ATOM 1608 C C . GLU A 1 232 ? 71.911 45.505 4.185 1.00 39.83 209 GLU A C 1
ATOM 1609 O O . GLU A 1 232 ? 73.064 45.716 4.549 1.00 39.62 209 GLU A O 1
ATOM 1615 N N . VAL A 1 233 ? 70.894 46.290 4.548 1.00 38.28 210 VAL A N 1
ATOM 1616 C CA . VAL A 1 233 ? 71.125 47.357 5.527 1.00 37.03 210 VAL A CA 1
ATOM 1617 C C . VAL A 1 233 ? 71.696 46.747 6.821 1.00 36.62 210 VAL A C 1
ATOM 1618 O O . VAL A 1 233 ? 72.705 47.238 7.355 1.00 36.97 210 VAL A O 1
ATOM 1622 N N . ARG A 1 234 ? 71.071 45.666 7.290 1.00 34.99 211 ARG A N 1
ATOM 1623 C CA . ARG A 1 234 ? 71.512 44.986 8.480 1.00 33.83 211 ARG A CA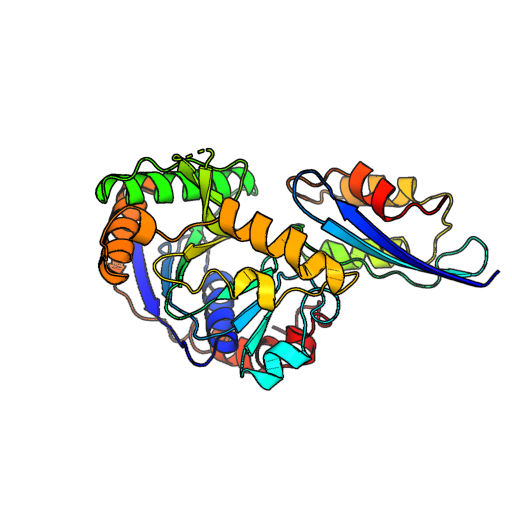 1
ATOM 1624 C C . ARG A 1 234 ? 72.935 44.481 8.359 1.00 33.69 211 ARG A C 1
ATOM 1625 O O . ARG A 1 234 ? 73.767 44.734 9.251 1.00 33.91 211 ARG A O 1
ATOM 1633 N N . ASN A 1 235 ? 73.224 43.768 7.266 1.00 32.78 212 ASN A N 1
ATOM 1634 C CA . ASN A 1 235 ? 74.573 43.254 7.047 1.00 31.60 212 ASN A CA 1
ATOM 1635 C C . ASN A 1 235 ? 75.672 44.331 7.051 1.00 31.05 212 ASN A C 1
ATOM 1636 O O . ASN A 1 235 ? 76.758 44.082 7.562 1.00 30.90 212 ASN A O 1
ATOM 1641 N N . ALA A 1 236 ? 75.369 45.523 6.522 1.00 30.82 213 ALA A N 1
ATOM 1642 C CA . ALA A 1 236 ? 76.275 46.680 6.557 1.00 30.89 213 ALA A CA 1
ATOM 1643 C C . ALA A 1 236 ? 76.477 47.154 7.993 1.00 31.67 213 ALA A C 1
ATOM 1644 O O . ALA A 1 236 ? 77.612 47.505 8.384 1.00 31.59 213 ALA A O 1
ATOM 1646 N N . LEU A 1 237 ? 75.379 47.145 8.774 1.00 31.70 214 LEU A N 1
ATOM 1647 C CA . LEU A 1 237 ? 75.407 47.525 10.195 1.00 31.16 214 LEU A CA 1
ATOM 1648 C C . LEU A 1 237 ? 76.263 46.582 11.015 1.00 31.72 214 LEU A C 1
ATOM 1649 O O . LEU A 1 237 ? 77.063 47.025 11.829 1.00 32.05 214 LEU A O 1
ATOM 1654 N N . ILE A 1 238 ? 76.107 45.288 10.795 1.00 32.55 215 ILE A N 1
ATOM 1655 C CA . ILE A 1 238 ? 76.940 44.320 11.490 1.00 33.57 215 ILE A CA 1
ATOM 1656 C C . ILE A 1 238 ? 78.389 44.602 11.167 1.00 35.53 215 ILE A C 1
ATOM 1657 O O . ILE A 1 238 ? 79.247 44.553 12.059 1.00 36.18 215 ILE A O 1
ATOM 1662 N N . ARG A 1 239 ? 78.670 44.900 9.904 1.00 36.92 216 ARG A N 1
ATOM 1663 C CA . ARG A 1 239 ? 80.049 45.130 9.525 1.00 38.97 216 ARG A CA 1
ATOM 1664 C C . ARG A 1 239 ? 80.603 46.439 10.093 1.00 38.73 216 ARG A C 1
ATOM 1665 O O . ARG A 1 239 ? 81.714 46.463 10.624 1.00 38.68 216 ARG A O 1
ATOM 1673 N N . GLY A 1 240 ? 79.820 47.508 9.994 1.00 38.82 217 GLY A N 1
ATOM 1674 C CA . GLY A 1 240 ? 80.194 48.806 10.570 1.00 38.99 217 GLY A CA 1
ATOM 1675 C C . GLY A 1 240 ? 80.419 48.780 12.074 1.00 39.04 217 GLY A C 1
ATOM 1676 O O . GLY A 1 240 ? 81.387 49.349 12.567 1.00 39.30 217 GLY A O 1
ATOM 1677 N N . PHE A 1 241 ? 79.536 48.112 12.800 1.00 38.87 218 PHE A N 1
ATOM 1678 C CA . PHE A 1 241 ? 79.643 48.028 14.238 1.00 39.68 218 PHE A CA 1
ATOM 1679 C C . PHE A 1 241 ? 80.834 47.157 14.679 1.00 40.81 218 PHE A C 1
ATOM 1680 O O . PHE A 1 241 ? 81.524 47.520 15.626 1.00 40.45 218 PHE A O 1
ATOM 1688 N N . SER A 1 242 ? 81.088 46.038 13.987 1.00 41.99 219 SER A N 1
ATOM 1689 C CA . SER A 1 242 ? 82.281 45.211 14.237 1.00 43.59 219 SER A CA 1
ATOM 1690 C C . SER A 1 242 ? 83.580 45.999 14.140 1.00 45.16 219 SER A C 1
ATOM 1691 O O . SER A 1 242 ? 84.418 45.912 15.044 1.00 45.63 219 SER A O 1
ATOM 1694 N N . GLU A 1 243 ? 83.744 46.759 13.046 1.00 46.57 220 GLU A N 1
ATOM 1695 C CA . GLU A 1 243 ? 84.953 47.546 12.797 1.00 48.64 220 GLU A CA 1
ATOM 1696 C C . GLU A 1 243 ? 85.066 48.728 13.766 1.00 47.56 220 GLU A C 1
ATOM 1697 O O . GLU A 1 243 ? 86.088 48.860 14.420 1.00 49.28 220 GLU A O 1
ATOM 1703 N N . THR A 1 244 ? 84.022 49.542 13.924 1.00 46.44 221 THR A N 1
ATOM 1704 C CA . THR A 1 244 ? 84.102 50.758 14.749 1.00 45.00 221 THR A CA 1
ATOM 1705 C C . THR A 1 244 ? 84.276 50.463 16.244 1.00 44.98 221 THR A C 1
ATOM 1706 O O . THR A 1 244 ? 84.931 51.219 16.975 1.00 45.24 221 THR A O 1
ATOM 1710 N N . LEU A 1 245 ? 83.665 49.373 16.704 1.00 44.21 222 LEU A N 1
ATOM 1711 C CA . LEU A 1 245 ? 83.673 49.016 18.121 1.00 42.79 222 LEU A CA 1
ATOM 1712 C C . LEU A 1 245 ? 84.766 47.999 18.451 1.00 42.99 222 LEU A C 1
ATOM 1713 O O . LEU A 1 245 ? 84.965 47.650 19.629 1.00 42.73 222 LEU A O 1
ATOM 1718 N N . HIS A 1 246 ? 85.463 47.521 17.413 1.00 42.79 223 HIS A N 1
ATOM 1719 C CA . HIS A 1 246 ? 86.494 46.496 17.580 1.00 43.59 223 HIS A CA 1
ATOM 1720 C C . HIS A 1 246 ? 85.909 45.255 18.246 1.00 43.34 223 HIS A C 1
ATOM 1721 O O . HIS A 1 246 ? 86.472 44.721 19.208 1.00 43.80 223 HIS A O 1
ATOM 1728 N N . ILE A 1 247 ? 84.755 44.827 17.737 1.00 42.57 224 ILE A N 1
ATOM 1729 C CA . ILE A 1 247 ? 84.075 43.621 18.203 1.00 41.52 224 ILE A CA 1
ATOM 1730 C C . ILE A 1 247 ? 83.806 42.693 17.034 1.00 41.69 224 ILE A C 1
ATOM 1731 O O . ILE A 1 247 ? 83.436 43.111 15.939 1.00 41.93 224 ILE A O 1
ATOM 1736 N N . ASP A 1 248 ? 83.991 41.415 17.287 1.00 41.93 225 ASP A N 1
ATOM 1737 C CA . ASP A 1 248 ? 83.714 40.373 16.318 1.00 42.28 225 ASP A CA 1
ATOM 1738 C C . ASP A 1 248 ? 82.389 39.706 16.719 1.00 40.75 225 ASP A C 1
ATOM 1739 O O . ASP A 1 248 ? 82.378 38.814 17.563 1.00 41.44 225 ASP A O 1
ATOM 1744 N N . PHE A 1 249 ? 81.280 40.168 16.152 1.00 39.08 226 PHE A N 1
ATOM 1745 C CA . PHE A 1 249 ? 79.940 39.680 16.546 1.00 38.14 226 PHE A CA 1
ATOM 1746 C C . PHE A 1 249 ? 79.582 38.377 15.850 1.00 38.86 226 PHE A C 1
ATOM 1747 O O . PHE A 1 249 ? 79.366 38.386 14.636 1.00 40.20 226 PHE A O 1
ATOM 1755 N N . ARG A 1 250 ? 79.496 37.282 16.595 1.00 38.63 227 ARG A N 1
ATOM 1756 C CA . ARG A 1 250 ? 79.092 36.000 16.034 1.00 39.07 227 ARG A CA 1
ATOM 1757 C C . ARG A 1 250 ? 77.670 35.708 16.493 1.00 38.70 227 ARG A C 1
ATOM 1758 O O . ARG A 1 250 ? 77.322 35.945 17.636 1.00 37.39 227 ARG A O 1
ATOM 1766 N N . GLU A 1 251 ? 76.847 35.177 15.600 1.00 39.14 228 GLU A N 1
ATOM 1767 C CA . GLU A 1 251 ? 75.465 34.939 15.932 1.00 39.50 228 GLU A CA 1
ATOM 1768 C C . GLU A 1 251 ? 75.346 33.996 17.122 1.00 39.75 228 GLU A C 1
ATOM 1769 O O . GLU A 1 251 ? 76.086 33.050 17.262 1.00 38.95 228 GLU A O 1
ATOM 1775 N N . ASP A 1 252 ? 74.415 34.304 18.010 1.00 41.11 229 ASP A N 1
ATOM 1776 C CA . ASP A 1 252 ? 74.244 33.530 19.219 1.00 41.98 229 ASP A CA 1
ATOM 1777 C C . ASP A 1 252 ? 72.762 33.484 19.470 1.00 41.61 229 ASP A C 1
ATOM 1778 O O . ASP A 1 252 ? 72.033 34.190 18.812 1.00 42.54 229 ASP A O 1
ATOM 1783 N N . THR A 1 253 ? 72.315 32.623 20.373 1.00 41.42 230 THR A N 1
ATOM 1784 C CA . THR A 1 253 ? 70.924 32.635 20.808 1.00 41.30 230 THR A CA 1
ATOM 1785 C C . THR A 1 253 ? 70.784 33.274 22.194 1.00 40.15 230 THR A C 1
ATOM 1786 O O . THR A 1 253 ? 71.767 33.549 22.878 1.00 40.07 230 THR A O 1
ATOM 1790 N N . ILE A 1 254 ? 69.552 33.526 22.591 1.00 39.34 231 ILE A N 1
ATOM 1791 C CA . ILE A 1 254 ? 69.247 34.050 23.914 1.00 38.83 231 ILE A CA 1
ATOM 1792 C C . ILE A 1 254 ? 69.524 32.949 24.968 1.00 38.40 231 ILE A C 1
ATOM 1793 O O . ILE A 1 254 ? 69.256 31.756 24.743 1.00 37.94 231 ILE A O 1
ATOM 1798 N N . THR A 1 255 ? 70.064 33.345 26.112 1.00 38.50 232 THR A N 1
ATOM 1799 C CA . THR A 1 255 ? 70.216 32.423 27.255 1.00 38.29 232 THR A CA 1
ATOM 1800 C C . THR A 1 255 ? 68.915 32.313 28.071 1.00 39.82 232 THR A C 1
ATOM 1801 O O . THR A 1 255 ? 68.070 33.231 28.044 1.00 39.79 232 THR A O 1
ATOM 1805 N N . GLU A 1 256 ? 68.758 31.176 28.766 1.00 40.95 233 GLU A N 1
ATOM 1806 C CA A GLU A 1 256 ? 67.648 30.922 29.695 0.50 41.30 233 GLU A CA 1
ATOM 1807 C CA C GLU A 1 256 ? 67.611 30.949 29.677 0.50 41.50 233 GLU A CA 1
ATOM 1808 C C . GLU A 1 256 ? 67.442 32.094 30.684 1.00 41.32 233 GLU A C 1
ATOM 1809 O O . GLU A 1 256 ? 66.335 32.560 30.909 1.00 41.13 233 GLU A O 1
ATOM 1820 N N . LYS A 1 257 ? 68.538 32.555 31.270 1.00 41.95 234 LYS A N 1
ATOM 1821 C CA . LYS A 1 257 ? 68.531 33.697 32.172 1.00 43.65 234 LYS A CA 1
ATOM 1822 C C . LYS A 1 257 ? 67.864 34.921 31.478 1.00 43.78 234 LYS A C 1
ATOM 1823 O O . LYS A 1 257 ? 66.900 35.484 32.017 1.00 44.48 234 LYS A O 1
ATOM 1829 N N . GLU A 1 258 ? 68.337 35.298 30.281 1.00 42.93 235 GLU A N 1
ATOM 1830 C CA . GLU A 1 258 ? 67.716 36.386 29.514 1.00 42.14 235 GLU A CA 1
ATOM 1831 C C . GLU A 1 258 ? 66.248 36.095 29.106 1.00 41.76 235 GLU A C 1
ATOM 1832 O O . GLU A 1 258 ? 65.437 37.017 29.073 1.00 41.43 235 GLU A O 1
ATOM 1838 N N . GLU A 1 259 ? 65.924 34.831 28.802 1.00 41.84 236 GLU A N 1
ATOM 1839 C CA A GLU A 1 259 ? 64.561 34.351 28.443 0.50 42.39 236 GLU A CA 1
ATOM 1840 C CA B GLU A 1 259 ? 64.555 34.459 28.425 0.50 41.77 236 GLU A CA 1
ATOM 1841 C C . GLU A 1 259 ? 63.527 34.628 29.555 1.00 41.78 236 GLU A C 1
ATOM 1842 O O . GLU A 1 259 ? 62.490 35.272 29.335 1.00 41.25 236 GLU A O 1
ATOM 1853 N N . SER A 1 260 ? 63.801 34.082 30.750 1.00 41.18 237 SER A N 1
ATOM 1854 C CA . SER A 1 260 ? 62.897 34.216 31.925 1.00 40.75 237 SER A CA 1
ATOM 1855 C C . SER A 1 260 ? 62.618 35.647 32.299 1.00 39.56 237 SER A C 1
ATOM 1856 O O . SER A 1 260 ? 61.471 36.026 32.575 1.00 39.46 237 SER A O 1
ATOM 1859 N N . LEU A 1 261 ? 63.694 36.421 32.349 1.00 38.15 238 LEU A N 1
ATOM 1860 C CA . LEU A 1 261 ? 63.615 37.776 32.778 1.00 37.89 238 LEU A CA 1
ATOM 1861 C C . LEU A 1 261 ? 62.687 38.503 31.790 1.00 38.54 238 LEU A C 1
ATOM 1862 O O . LEU A 1 261 ? 61.785 39.221 32.214 1.00 38.99 238 LEU A O 1
ATOM 1867 N N . ALA A 1 262 ? 62.879 38.250 30.488 1.00 38.65 239 ALA A N 1
ATOM 1868 C CA . ALA A 1 262 ? 62.028 38.790 29.429 1.00 38.42 239 ALA A CA 1
ATOM 1869 C C . ALA A 1 262 ? 60.552 38.454 29.627 1.00 38.58 239 ALA A C 1
ATOM 1870 O O . ALA A 1 262 ? 59.690 39.340 29.520 1.00 38.54 239 ALA A O 1
ATOM 1872 N N . ARG A 1 263 ? 60.256 37.185 29.899 1.00 39.04 240 ARG A N 1
ATOM 1873 C CA . ARG A 1 263 ? 58.866 36.762 30.106 1.00 39.96 240 ARG A CA 1
ATOM 1874 C C . ARG A 1 263 ? 58.318 37.413 31.352 1.00 38.65 240 ARG A C 1
ATOM 1875 O O . ARG A 1 263 ? 57.181 37.854 31.380 1.00 38.60 240 ARG A O 1
ATOM 1883 N N . GLU A 1 264 ? 59.143 37.509 32.370 1.00 37.25 241 GLU A N 1
ATOM 1884 C CA . GLU A 1 264 ? 58.683 38.101 33.595 1.00 37.87 241 GLU A CA 1
ATOM 1885 C C . GLU A 1 264 ? 58.375 39.598 33.380 1.00 35.01 241 GLU A C 1
ATOM 1886 O O . GLU A 1 264 ? 57.374 40.126 33.873 1.00 33.07 241 GLU A O 1
ATOM 1892 N N . LEU A 1 265 ? 59.259 40.259 32.636 1.00 33.67 242 LEU A N 1
ATOM 1893 C CA . LEU A 1 265 ? 59.134 41.679 32.371 1.00 32.65 242 LEU A CA 1
ATOM 1894 C C . LEU A 1 265 ? 57.916 41.888 31.501 1.00 32.30 242 LEU A C 1
ATOM 1895 O O . LEU A 1 265 ? 57.274 42.915 31.587 1.00 31.69 242 LEU A O 1
ATOM 1900 N N . PHE A 1 266 ? 57.581 40.890 30.688 1.00 31.58 243 PHE A N 1
ATOM 1901 C CA . PHE A 1 266 ? 56.413 41.010 29.872 1.00 31.40 243 PHE A CA 1
ATOM 1902 C C . PHE A 1 266 ? 55.156 40.853 30.729 1.00 33.10 243 PHE A C 1
ATOM 1903 O O . PHE A 1 266 ? 54.219 41.654 30.635 1.00 33.72 243 PHE A O 1
ATOM 1911 N N . ASP A 1 267 ? 55.153 39.797 31.548 1.00 34.49 244 ASP A N 1
ATOM 1912 C CA . ASP A 1 267 ? 54.023 39.388 32.363 1.00 34.66 244 ASP A CA 1
ATOM 1913 C C . ASP A 1 267 ? 53.670 40.460 33.401 1.00 35.30 244 ASP A C 1
ATOM 1914 O O . ASP A 1 267 ? 52.491 40.807 33.577 1.00 34.86 244 ASP A O 1
ATOM 1919 N N . LYS A 1 268 ? 54.703 41.003 34.056 1.00 35.47 245 LYS A N 1
ATOM 1920 C CA . LYS A 1 268 ? 54.536 42.001 35.107 1.00 35.61 245 LYS A CA 1
ATOM 1921 C C . LYS A 1 268 ? 54.493 43.453 34.622 1.00 35.35 245 LYS A C 1
ATOM 1922 O O . LYS A 1 268 ? 53.973 44.325 35.330 1.00 36.88 245 LYS A O 1
ATOM 1928 N N . LYS A 1 269 ? 55.003 43.751 33.438 1.00 33.88 246 LYS A N 1
ATOM 1929 C CA . LYS A 1 269 ? 55.182 45.161 33.097 1.00 32.42 246 LYS A CA 1
ATOM 1930 C C . LYS A 1 269 ? 54.715 45.497 31.650 1.00 31.89 246 LYS A C 1
ATOM 1931 O O . LYS A 1 269 ? 53.734 46.241 31.463 1.00 32.04 246 LYS A O 1
ATOM 1937 N N . TYR A 1 270 ? 55.344 44.894 30.639 1.00 30.65 247 TYR A N 1
ATOM 1938 C CA . TYR A 1 270 ? 55.114 45.281 29.237 1.00 29.73 247 TYR A CA 1
ATOM 1939 C C . TYR A 1 270 ? 53.746 44.932 28.704 1.00 30.64 247 TYR A C 1
ATOM 1940 O O . TYR A 1 270 ? 53.281 45.521 27.711 1.00 31.06 247 TYR A O 1
ATOM 1949 N N . SER A 1 271 ? 53.074 44.009 29.387 1.00 30.85 248 SER A N 1
ATOM 1950 C CA . SER A 1 271 ? 51.775 43.536 28.942 1.00 31.03 248 SER A CA 1
ATOM 1951 C C . SER A 1 271 ? 50.677 44.319 29.660 1.00 31.16 248 SER A C 1
ATOM 1952 O O . SER A 1 271 ? 49.483 44.026 29.500 1.00 30.43 248 SER A O 1
ATOM 1955 N N . THR A 1 272 ? 51.061 45.309 30.456 1.00 31.21 249 THR A N 1
ATOM 1956 C CA . THR A 1 272 ? 50.030 46.014 31.223 1.00 32.54 249 THR A CA 1
ATOM 1957 C C . THR A 1 272 ? 49.627 47.333 30.572 1.00 33.75 249 THR A C 1
ATOM 1958 O O . THR A 1 272 ? 50.475 48.086 30.068 1.00 33.63 249 THR A O 1
ATOM 1962 N N . GLU A 1 273 ? 48.335 47.624 30.612 1.00 35.20 250 GLU A N 1
ATOM 1963 C CA . GLU A 1 273 ? 47.847 48.936 30.222 1.00 38.25 250 GLU A CA 1
ATOM 1964 C C . GLU A 1 273 ? 48.486 50.058 31.036 1.00 37.72 250 GLU A C 1
ATOM 1965 O O . GLU A 1 273 ? 48.903 51.071 30.475 1.00 38.44 250 GLU A O 1
ATOM 1971 N N . GLU A 1 274 ? 48.624 49.876 32.347 1.00 37.42 251 GLU A N 1
ATOM 1972 C CA . GLU A 1 274 ? 49.226 50.913 33.149 1.00 37.27 251 GLU A CA 1
ATOM 1973 C C . GLU A 1 274 ? 50.603 51.273 32.622 1.00 35.75 251 GLU A C 1
ATOM 1974 O O . GLU A 1 274 ? 50.931 52.451 32.555 1.00 35.48 251 GLU A O 1
ATOM 1980 N N . TRP A 1 275 ? 51.405 50.272 32.255 1.00 34.87 252 TRP A N 1
ATOM 1981 C CA . TRP A 1 275 ? 52.741 50.530 31.736 1.00 33.80 252 TRP A CA 1
ATOM 1982 C C . TRP A 1 275 ? 52.697 51.285 30.423 1.00 33.72 252 TRP A C 1
ATOM 1983 O O . TRP A 1 275 ? 53.378 52.298 30.255 1.00 33.70 252 TRP A O 1
ATOM 1994 N N . ASN A 1 276 ? 51.881 50.800 29.501 1.00 33.89 253 ASN A N 1
ATOM 1995 C CA . ASN A 1 276 ? 51.898 51.328 28.143 1.00 34.30 253 ASN A CA 1
ATOM 1996 C C . ASN A 1 276 ? 51.225 52.675 28.040 1.00 34.51 253 ASN A C 1
ATOM 1997 O O . ASN A 1 276 ? 51.625 53.514 27.210 1.00 34.48 253 ASN A O 1
ATOM 2002 N N . MET A 1 277 ? 50.246 52.912 28.911 1.00 35.20 254 MET A N 1
ATOM 2003 C CA . MET A 1 277 ? 49.593 54.221 28.965 1.00 36.37 254 MET A CA 1
ATOM 2004 C C . MET A 1 277 ? 50.536 55.304 29.498 1.00 36.60 254 MET A C 1
ATOM 2005 O O . MET A 1 277 ? 50.284 56.480 29.309 1.00 37.80 254 MET A O 1
ATOM 2010 N N . GLY A 1 278 ? 51.640 54.912 30.115 1.00 36.60 255 GLY A N 1
ATOM 2011 C CA . GLY A 1 278 ? 52.618 55.873 30.606 1.00 37.60 255 GLY A CA 1
ATOM 2012 C C . GLY A 1 278 ? 52.480 56.152 32.103 1.00 38.28 255 GLY A C 1
ATOM 2013 O O . GLY A 1 278 ? 53.151 57.030 32.632 1.00 38.17 255 GLY A O 1
ATOM 2014 N N . LEU A 1 279 ? 51.630 55.405 32.800 1.00 38.33 256 LEU A N 1
ATOM 2015 C CA . LEU A 1 279 ? 51.392 55.707 34.214 1.00 39.29 256 LEU A CA 1
ATOM 2016 C C . LEU A 1 279 ? 52.360 55.023 35.211 1.00 39.11 256 LEU A C 1
ATOM 2017 O O . LEU A 1 279 ? 52.722 55.618 36.216 1.00 38.94 256 LEU A O 1
ATOM 2022 N N . LEU A 1 280 ? 52.777 53.792 34.932 1.00 39.48 257 LEU A N 1
ATOM 2023 C CA . LEU A 1 280 ? 53.711 53.083 35.807 1.00 39.72 257 LEU A CA 1
ATOM 2024 C C . LEU A 1 280 ? 55.163 53.549 35.681 1.00 40.11 257 LEU A C 1
ATOM 2025 O O . LEU A 1 280 ? 55.804 53.387 34.651 1.00 39.42 257 LEU A O 1
ATOM 2030 N N . ARG A 1 281 ? 55.653 54.143 36.767 1.00 41.54 258 ARG A N 1
ATOM 2031 C CA . ARG A 1 281 ? 56.998 54.682 36.864 1.00 42.55 258 ARG A CA 1
ATOM 2032 C C . ARG A 1 281 ? 57.746 54.105 38.068 1.00 44.09 258 ARG A C 1
ATOM 2033 O O . ARG A 1 281 ? 58.542 54.799 38.674 1.00 45.30 258 ARG A O 1
ATOM 2041 N N . LYS A 1 282 ? 57.522 52.849 38.433 1.00 45.60 259 LYS A N 1
ATOM 2042 C CA . LYS A 1 282 ? 58.332 52.283 39.507 1.00 47.60 259 LYS A CA 1
ATOM 2043 C C . LYS A 1 282 ? 58.773 50.860 39.202 1.00 48.53 259 LYS A C 1
ATOM 2044 O O . LYS A 1 282 ? 58.095 50.154 38.467 1.00 49.58 259 LYS A O 1
ATOM 2050 N N . GLU A 1 283 ? 59.907 50.441 39.756 1.00 49.59 260 GLU A N 1
ATOM 2051 C CA . GLU A 1 283 ? 60.392 49.080 39.555 1.00 51.11 260 GLU A CA 1
ATOM 2052 C C . GLU A 1 283 ? 59.441 48.041 40.135 1.00 50.28 260 GLU A C 1
ATOM 2053 O O . GLU A 1 283 ? 59.034 48.157 41.284 1.00 51.05 260 GLU A O 1
ATOM 2059 N N . VAL A 1 284 ? 59.075 47.051 39.330 1.00 50.02 261 VAL A N 1
ATOM 2060 C CA . VAL A 1 284 ? 58.254 45.915 39.767 1.00 49.95 261 VAL A CA 1
ATOM 2061 C C . VAL A 1 284 ? 59.008 44.594 39.518 1.00 50.36 261 VAL A C 1
ATOM 2062 O O . VAL A 1 284 ? 58.507 43.509 39.792 1.00 49.49 261 VAL A O 1
ATOM 2066 N N . VAL A 1 285 ? 60.254 44.734 39.065 1.00 51.67 262 VAL A N 1
ATOM 2067 C CA . VAL A 1 285 ? 61.090 43.669 38.520 1.00 53.22 262 VAL A CA 1
ATOM 2068 C C . VAL A 1 285 ? 60.352 42.704 37.579 1.00 53.72 262 VAL A C 1
ATOM 2069 O O . VAL A 1 285 ? 60.934 41.695 37.131 1.00 54.45 262 VAL A O 1
ATOM 2073 N N . MET B 2 4 ? 43.261 81.114 45.735 1.00 80.61 1 MET C N 1
ATOM 2074 C CA . MET B 2 4 ? 42.393 80.354 44.789 1.00 81.11 1 MET C CA 1
ATOM 2075 C C . MET B 2 4 ? 42.834 78.906 44.642 1.00 80.26 1 MET C C 1
ATOM 2076 O O . MET B 2 4 ? 43.902 78.518 45.130 1.00 80.08 1 MET C O 1
ATOM 2081 N N . HIS B 2 5 ? 41.993 78.127 43.956 1.00 79.41 2 HIS C N 1
ATOM 2082 C CA . HIS B 2 5 ? 42.337 76.804 43.458 1.00 78.74 2 HIS C CA 1
ATOM 2083 C C . HIS B 2 5 ? 42.623 76.988 41.972 1.00 77.83 2 HIS C C 1
ATOM 2084 O O . HIS B 2 5 ? 41.860 77.635 41.253 1.00 77.46 2 HIS C O 1
ATOM 2091 N N . MET B 2 6 ? 43.755 76.455 41.527 1.00 76.77 3 MET C N 1
ATOM 2092 C CA . MET B 2 6 ? 44.212 76.648 40.158 1.00 76.09 3 MET C CA 1
ATOM 2093 C C . MET B 2 6 ? 44.945 75.420 39.636 1.00 74.45 3 MET C C 1
ATOM 2094 O O . MET B 2 6 ? 45.728 74.800 40.347 1.00 74.15 3 MET C O 1
ATOM 2099 N N . MET B 2 7 ? 44.670 75.071 38.389 1.00 73.11 4 MET C N 1
ATOM 2100 C CA . MET B 2 7 ? 45.307 73.929 37.738 1.00 72.18 4 MET C CA 1
ATOM 2101 C C . MET B 2 7 ? 45.698 74.271 36.339 1.00 70.02 4 MET C C 1
ATOM 2102 O O . MET B 2 7 ? 44.856 74.652 35.545 1.00 69.40 4 MET C O 1
ATOM 2107 N N . TYR B 2 8 ? 46.967 74.102 36.014 1.00 68.75 5 TYR C N 1
ATOM 2108 C CA . TYR B 2 8 ? 47.367 74.323 34.632 1.00 67.64 5 TYR C CA 1
ATOM 2109 C C . TYR B 2 8 ? 48.222 73.232 33.982 1.00 66.93 5 TYR C C 1
ATOM 2110 O O . TYR B 2 8 ? 48.656 72.271 34.621 1.00 66.41 5 TYR C O 1
ATOM 2119 N N . SER B 2 9 ? 48.430 73.411 32.685 1.00 66.33 6 SER C N 1
ATOM 2120 C CA . SER B 2 9 ? 49.179 72.498 31.860 1.00 65.73 6 SER C CA 1
ATOM 2121 C C . SER B 2 9 ? 50.013 73.310 30.917 1.00 65.70 6 SER C C 1
ATOM 2122 O O . SER B 2 9 ? 49.516 74.245 30.303 1.00 66.33 6 SER C O 1
ATOM 2125 N N . LYS B 2 10 ? 51.275 72.932 30.778 1.00 65.62 7 LYS C N 1
ATOM 2126 C CA . LYS B 2 10 ? 52.246 73.744 30.078 1.00 65.40 7 LYS C CA 1
ATOM 2127 C C . LYS B 2 10 ? 53.251 72.864 29.320 1.00 65.19 7 LYS C C 1
ATOM 2128 O O . LYS B 2 10 ? 53.731 71.878 29.859 1.00 64.87 7 LYS C O 1
ATOM 2134 N N . ASN B 2 11 ? 53.539 73.210 28.068 1.00 65.41 8 ASN C N 1
ATOM 2135 C CA . ASN B 2 11 ? 54.633 72.592 27.302 1.00 65.73 8 ASN C CA 1
ATOM 2136 C C . ASN B 2 11 ? 55.835 73.507 27.299 1.00 66.33 8 ASN C C 1
ATOM 2137 O O . ASN B 2 11 ? 55.700 74.708 27.471 1.00 66.84 8 ASN C O 1
ATOM 2142 N N . TRP B 2 12 ? 57.014 72.948 27.101 1.00 67.28 9 TRP C N 1
ATOM 2143 C CA . TRP B 2 12 ? 58.203 73.763 26.938 1.00 68.29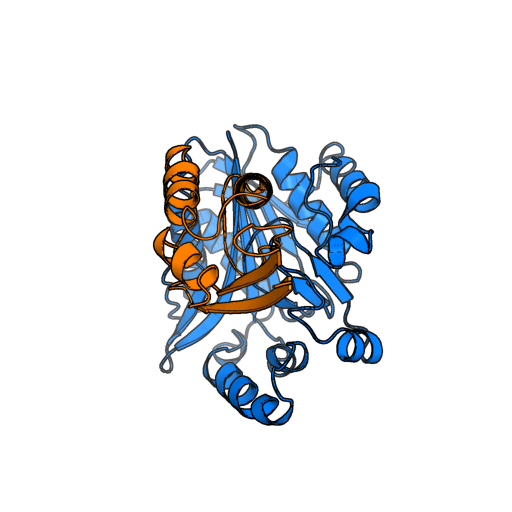 9 TRP C CA 1
ATOM 2144 C C . TRP B 2 12 ? 59.259 73.090 26.070 1.00 68.32 9 TRP C C 1
ATOM 2145 O O . TRP B 2 12 ? 59.780 72.053 26.458 1.00 68.22 9 TRP C O 1
ATOM 2156 N N . LYS B 2 13 ? 59.559 73.674 24.902 1.00 68.54 10 LYS C N 1
ATOM 2157 C CA . LYS B 2 13 ? 60.671 73.218 24.059 1.00 68.58 10 LYS C CA 1
ATOM 2158 C C . LYS B 2 13 ? 61.987 73.574 24.720 1.00 69.12 10 LYS C C 1
ATOM 2159 O O . LYS B 2 13 ? 62.235 74.734 25.035 1.00 69.62 10 LYS C O 1
ATOM 2165 N N . ALA B 2 14 ? 62.804 72.563 24.981 1.00 69.64 11 ALA C N 1
ATOM 2166 C CA . ALA B 2 14 ? 64.183 72.770 25.397 1.00 70.18 11 ALA C CA 1
ATOM 2167 C C . ALA B 2 14 ? 65.059 72.588 24.145 1.00 70.81 11 ALA C C 1
ATOM 2168 O O . ALA B 2 14 ? 64.517 72.441 23.034 1.00 70.59 11 ALA C O 1
ATOM 2170 N N . LYS B 2 15 ? 66.388 72.588 24.304 1.00 71.46 12 LYS C N 1
ATOM 2171 C CA . LYS B 2 15 ? 67.261 72.417 23.139 1.00 72.55 12 LYS C CA 1
ATOM 2172 C C . LYS B 2 15 ? 67.127 71.006 22.564 1.00 71.96 12 LYS C C 1
ATOM 2173 O O . LYS B 2 15 ? 66.954 70.842 21.356 1.00 72.31 12 LYS C O 1
ATOM 2179 N N . LYS B 2 16 ? 67.184 69.985 23.411 1.00 71.15 13 LYS C N 1
ATOM 2180 C CA . LYS B 2 16 ? 66.630 68.703 22.974 1.00 70.56 13 LYS C CA 1
ATOM 2181 C C . LYS B 2 16 ? 65.494 68.194 23.888 1.00 68.86 13 LYS C C 1
ATOM 2182 O O . LYS B 2 16 ? 65.717 67.833 25.048 1.00 69.08 13 LYS C O 1
ATOM 2188 N N . GLY B 2 17 ? 64.271 68.198 23.366 1.00 66.36 14 GLY C N 1
ATOM 2189 C CA . GLY B 2 17 ? 63.144 67.700 24.140 1.00 63.10 14 GLY C CA 1
ATOM 2190 C C . GLY B 2 17 ? 62.005 68.656 24.443 1.00 60.77 14 GLY C C 1
ATOM 2191 O O . GLY B 2 17 ? 62.003 69.818 24.031 1.00 60.69 14 GLY C O 1
ATOM 2192 N N . LEU B 2 18 ? 61.023 68.135 25.166 1.00 57.90 15 LEU C N 1
ATOM 2193 C CA . LEU B 2 18 ? 59.793 68.839 25.428 1.00 55.20 15 LEU C CA 1
ATOM 2194 C C . LEU B 2 18 ? 59.371 68.444 26.832 1.00 53.23 15 LEU C C 1
ATOM 2195 O O . LEU B 2 18 ? 59.105 67.286 27.090 1.00 53.39 15 LEU C O 1
ATOM 2200 N N . ILE B 2 19 ? 59.356 69.397 27.751 1.00 51.06 16 ILE C N 1
ATOM 2201 C CA . ILE B 2 19 ? 58.848 69.148 29.098 1.00 49.14 16 ILE C CA 1
ATOM 2202 C C . ILE B 2 19 ? 57.373 69.548 29.203 1.00 48.27 16 ILE C C 1
ATOM 2203 O O . ILE B 2 19 ? 57.008 70.671 28.870 1.00 47.78 16 ILE C O 1
ATOM 2208 N N . ARG B 2 20 ? 56.516 68.609 29.602 1.00 47.47 17 ARG C N 1
ATOM 2209 C CA . ARG B 2 20 ? 55.104 68.922 29.882 1.00 46.31 17 ARG C CA 1
ATOM 2210 C C . ARG B 2 20 ? 54.937 68.887 31.369 1.00 46.54 17 ARG C C 1
ATOM 2211 O O . ARG B 2 20 ? 55.430 67.968 32.027 1.00 46.25 17 ARG C O 1
ATOM 2219 N N . VAL B 2 21 ? 54.249 69.890 31.904 1.00 47.44 18 VAL C N 1
ATOM 2220 C CA . VAL B 2 21 ? 53.974 69.949 33.340 1.00 48.43 18 VAL C CA 1
ATOM 2221 C C . VAL B 2 21 ? 52.485 70.115 33.583 1.00 49.41 18 VAL C C 1
ATOM 2222 O O . VAL B 2 21 ? 51.832 70.833 32.836 1.00 49.63 18 VAL C O 1
ATOM 2226 N N . THR B 2 22 ? 51.951 69.450 34.604 1.00 50.79 19 THR C N 1
ATOM 2227 C CA . THR B 2 22 ? 50.614 69.782 35.127 1.00 52.86 19 THR C CA 1
ATOM 2228 C C . THR B 2 22 ? 50.679 70.104 36.629 1.00 54.17 19 THR C C 1
ATOM 2229 O O . THR B 2 22 ? 51.069 69.249 37.436 1.00 54.20 19 THR C O 1
ATOM 2233 N N . LEU B 2 23 ? 50.316 71.337 36.997 1.00 55.49 20 LEU C N 1
ATOM 2234 C CA . LEU B 2 23 ? 50.322 71.741 38.405 1.00 56.92 20 LEU C CA 1
ATOM 2235 C C . LEU B 2 23 ? 48.937 71.980 38.946 1.00 57.97 20 LEU C C 1
ATOM 2236 O O . LEU B 2 23 ? 48.083 72.559 38.283 1.00 57.97 20 LEU C O 1
ATOM 2241 N N . ASP B 2 24 ? 48.743 71.533 40.172 1.00 59.91 21 ASP C N 1
ATOM 2242 C CA . ASP B 2 24 ? 47.514 71.696 40.929 1.00 61.97 21 ASP C CA 1
ATOM 2243 C C . ASP B 2 24 ? 47.846 72.652 42.081 1.00 62.94 21 ASP C C 1
ATOM 2244 O O . ASP B 2 24 ? 48.617 72.297 42.976 1.00 62.77 21 ASP C O 1
ATOM 2249 N N . LEU B 2 25 ? 47.311 73.872 42.043 1.00 64.72 22 LEU C N 1
ATOM 2250 C CA . LEU B 2 25 ? 47.693 74.907 43.027 1.00 66.55 22 LEU C CA 1
ATOM 2251 C C . LEU B 2 25 ? 46.590 75.269 44.028 1.00 67.78 22 LEU C C 1
ATOM 2252 O O . LEU B 2 25 ? 45.487 75.658 43.649 1.00 67.58 22 LEU C O 1
ATOM 2257 N N . ASP B 2 26 ? 46.914 75.136 45.307 1.00 69.55 23 ASP C N 1
ATOM 2258 C CA . ASP B 2 26 ? 46.047 75.584 46.381 1.00 71.30 23 ASP C CA 1
ATOM 2259 C C . ASP B 2 26 ? 46.662 76.859 46.949 1.00 71.52 23 ASP C C 1
ATOM 2260 O O . ASP B 2 26 ? 47.615 76.823 47.722 1.00 71.72 23 ASP C O 1
ATOM 2265 N N . GLY B 2 27 ? 46.120 77.996 46.549 1.00 72.09 24 GLY C N 1
ATOM 2266 C CA . GLY B 2 27 ? 46.713 79.264 46.930 1.00 72.63 24 GLY C CA 1
ATOM 2267 C C . GLY B 2 27 ? 48.107 79.400 46.341 1.00 72.97 24 GLY C C 1
ATOM 2268 O O . GLY B 2 27 ? 48.268 79.510 45.119 1.00 73.27 24 GLY C O 1
ATOM 2269 N N . ASN B 2 28 ? 49.111 79.387 47.214 1.00 72.84 25 ASN C N 1
ATOM 2270 C CA . ASN B 2 28 ? 50.497 79.630 46.811 1.00 72.77 25 ASN C CA 1
ATOM 2271 C C . ASN B 2 28 ? 51.280 78.294 46.819 1.00 72.15 25 ASN C C 1
ATOM 2272 O O . ASN B 2 28 ? 52.485 78.243 46.548 1.00 72.19 25 ASN C O 1
ATOM 2277 N N . ARG B 2 29 ? 50.553 77.213 47.088 1.00 70.91 26 ARG C N 1
ATOM 2278 C CA A ARG B 2 29 ? 51.136 75.958 47.492 1.00 70.04 26 ARG C CA 1
ATOM 2279 C CA B ARG B 2 29 ? 51.313 75.864 47.997 0.00 68.37 26 ARG C CA 1
ATOM 2280 C C . ARG B 2 29 ? 50.794 74.828 46.506 1.00 69.25 26 ARG C C 1
ATOM 2281 O O . ARG B 2 29 ? 49.677 74.747 45.980 1.00 69.30 26 ARG C O 1
ATOM 2296 N N . ILE B 2 30 ? 51.771 73.953 46.267 1.00 67.99 27 ILE C N 1
ATOM 2297 C CA . ILE B 2 30 ? 51.669 72.920 45.242 1.00 66.08 27 ILE C CA 1
ATOM 2298 C C . ILE B 2 30 ? 50.993 71.688 45.822 1.00 65.55 27 ILE C C 1
ATOM 2299 O O . ILE B 2 30 ? 51.544 71.019 46.697 1.00 65.85 27 ILE C O 1
ATOM 2304 N N . LYS B 2 31 ? 49.789 71.399 45.342 1.00 64.10 28 LYS C N 1
ATOM 2305 C CA . LYS B 2 31 ? 49.000 70.305 45.877 1.00 63.28 28 LYS C CA 1
ATOM 2306 C C . LYS B 2 31 ? 49.377 69.031 45.148 1.00 61.99 28 LYS C C 1
ATOM 2307 O O . LYS B 2 31 ? 49.498 67.965 45.752 1.00 62.10 28 LYS C O 1
ATOM 2313 N N . ASP B 2 32 ? 49.533 69.153 43.832 1.00 60.13 29 ASP C N 1
ATOM 2314 C CA . ASP B 2 32 ? 50.014 68.067 43.011 1.00 58.06 29 ASP C CA 1
ATOM 2315 C C . ASP B 2 32 ? 50.834 68.554 41.824 1.00 56.66 29 ASP C C 1
ATOM 2316 O O . ASP B 2 32 ? 50.733 69.720 41.405 1.00 55.89 29 ASP C O 1
ATOM 2321 N N . ILE B 2 33 ? 51.663 67.649 41.302 1.00 54.54 30 ILE C N 1
ATOM 2322 C CA . ILE B 2 33 ? 52.460 67.928 40.120 1.00 52.38 30 ILE C CA 1
ATOM 2323 C C . ILE B 2 33 ? 52.736 66.639 39.345 1.00 51.34 30 ILE C C 1
ATOM 2324 O O . ILE B 2 33 ? 52.901 65.552 39.915 1.00 50.48 30 ILE C O 1
ATOM 2329 N N . HIS B 2 34 ? 52.736 66.768 38.028 1.00 50.43 31 HIS C N 1
ATOM 2330 C CA A HIS B 2 34 ? 53.038 65.659 37.167 1.00 49.94 31 HIS C CA 1
ATOM 2331 C CA B HIS B 2 34 ? 53.005 65.584 37.119 0.00 40.43 31 HIS C CA 1
ATOM 2332 C C . HIS B 2 34 ? 53.929 66.209 36.082 1.00 48.43 31 HIS C C 1
ATOM 2333 O O . HIS B 2 34 ? 53.571 67.169 35.417 1.00 48.90 31 HIS C O 1
ATOM 2346 N N . ILE B 2 35 ? 55.128 65.648 35.962 1.00 46.90 32 ILE C N 1
ATOM 2347 C CA . ILE B 2 35 ? 56.064 66.040 34.916 1.00 45.87 32 ILE C CA 1
ATOM 2348 C C . ILE B 2 35 ? 56.213 64.902 33.896 1.00 45.22 32 ILE C C 1
ATOM 2349 O O . ILE B 2 35 ? 56.378 63.736 34.258 1.00 44.71 32 ILE C O 1
ATOM 2354 N N . SER B 2 36 ? 56.140 65.241 32.612 1.00 44.40 33 SER C N 1
ATOM 2355 C CA . SER B 2 36 ? 56.222 64.223 31.593 1.00 43.07 33 SER C CA 1
ATOM 2356 C C . SER B 2 36 ? 56.902 64.777 30.363 1.00 43.22 33 SER C C 1
ATOM 2357 O O . SER B 2 36 ? 57.339 65.914 30.355 1.00 41.88 33 SER C O 1
ATOM 2360 N N . GLY B 2 37 ? 57.025 63.938 29.338 1.00 44.17 34 GLY C N 1
ATOM 2361 C CA . GLY B 2 37 ? 57.495 64.377 28.037 1.00 45.00 34 GLY C CA 1
ATOM 2362 C C . GLY B 2 37 ? 58.734 63.698 27.533 1.00 45.52 34 GLY C C 1
ATOM 2363 O O . GLY B 2 37 ? 59.104 62.615 27.978 1.00 45.97 34 GLY C O 1
ATOM 2364 N N . ASP B 2 38 ? 59.381 64.376 26.598 1.00 46.15 35 ASP C N 1
ATOM 2365 C CA . ASP B 2 38 ? 60.414 63.810 25.748 1.00 45.87 35 ASP C CA 1
ATOM 2366 C C . ASP B 2 38 ? 61.768 64.313 26.270 1.00 45.41 35 ASP C C 1
ATOM 2367 O O . ASP B 2 38 ? 62.194 65.449 26.018 1.00 45.82 35 ASP C O 1
ATOM 2372 N N . PHE B 2 39 ? 62.424 63.467 27.047 1.00 44.26 36 PHE C N 1
ATOM 2373 C CA . PHE B 2 39 ? 63.735 63.785 27.558 1.00 43.17 36 PHE C CA 1
ATOM 2374 C C . PHE B 2 39 ? 64.395 62.557 28.168 1.00 43.47 36 PHE C C 1
ATOM 2375 O O . PHE B 2 39 ? 63.795 61.469 28.277 1.00 43.45 36 PHE C O 1
ATOM 2383 N N . PHE B 2 40 ? 65.646 62.748 28.562 1.00 43.81 37 PHE C N 1
ATOM 2384 C CA . PHE B 2 40 ? 66.415 61.734 29.243 1.00 43.60 37 PHE C CA 1
ATOM 2385 C C . PHE B 2 40 ? 66.803 62.254 30.603 1.00 44.07 37 PHE C C 1
ATOM 2386 O O . PHE B 2 40 ? 67.041 63.440 30.780 1.00 42.79 37 PHE C O 1
ATOM 2394 N N . MET B 2 41 ? 66.867 61.339 31.558 1.00 45.60 38 MET C N 1
ATOM 2395 C CA . MET B 2 41 ? 67.130 61.676 32.924 1.00 47.62 38 MET C CA 1
ATOM 2396 C C . MET B 2 41 ? 67.628 60.423 33.587 1.00 47.99 38 MET C C 1
ATOM 2397 O O . MET B 2 41 ? 66.925 59.397 33.619 1.00 48.02 38 MET C O 1
ATOM 2402 N N . PHE B 2 42 ? 68.854 60.509 34.113 1.00 48.84 39 PHE C N 1
ATOM 2403 C CA . PHE B 2 42 ? 69.445 59.424 34.897 1.00 48.69 39 PHE C CA 1
ATOM 2404 C C . PHE B 2 42 ? 69.869 59.962 36.258 1.00 49.68 39 PHE C C 1
ATOM 2405 O O . PHE B 2 42 ? 70.467 61.039 36.339 1.00 50.11 39 PHE C O 1
ATOM 2413 N N . PRO B 2 43 ? 69.547 59.224 37.330 1.00 50.59 40 PRO C N 1
ATOM 2414 C CA . PRO B 2 43 ? 68.753 57.992 37.241 1.00 52.07 40 PRO C CA 1
ATOM 2415 C C . PRO B 2 43 ? 67.340 58.268 36.700 1.00 53.09 40 PRO C C 1
ATOM 2416 O O . PRO B 2 43 ? 66.896 59.407 36.710 1.00 53.66 40 PRO C O 1
ATOM 2420 N N . GLU B 2 44 ? 66.650 57.241 36.222 1.00 54.05 41 GLU C N 1
ATOM 2421 C CA . GLU B 2 44 ? 65.365 57.450 35.562 1.00 54.67 41 GLU C CA 1
ATOM 2422 C C . GLU B 2 44 ? 64.283 57.802 36.594 1.00 55.51 41 GLU C C 1
ATOM 2423 O O . GLU B 2 44 ? 63.404 58.623 36.328 1.00 55.31 41 GLU C O 1
ATOM 2429 N N . ASP B 2 45 ? 64.352 57.192 37.776 1.00 56.72 42 ASP C N 1
ATOM 2430 C CA . ASP B 2 45 ? 63.353 57.457 38.814 1.00 58.09 42 ASP C CA 1
ATOM 2431 C C . ASP B 2 45 ? 63.617 58.725 39.633 1.00 57.63 42 ASP C C 1
ATOM 2432 O O . ASP B 2 45 ? 62.887 59.021 40.565 1.00 57.26 42 ASP C O 1
ATOM 2437 N N . SER B 2 46 ? 64.637 59.480 39.245 1.00 57.61 43 SER C N 1
ATOM 2438 C CA . SER B 2 46 ? 64.803 60.859 39.685 1.00 58.33 43 SER C CA 1
ATOM 2439 C C . SER B 2 46 ? 63.614 61.766 39.319 1.00 58.76 43 SER C C 1
ATOM 2440 O O . SER B 2 46 ? 63.386 62.789 39.967 1.00 59.41 43 SER C O 1
ATOM 2443 N N . ILE B 2 47 ? 62.873 61.415 38.274 1.00 58.42 44 ILE C N 1
ATOM 2444 C CA . ILE B 2 47 ? 61.662 62.136 37.942 1.00 57.85 44 ILE C CA 1
ATOM 2445 C C . ILE B 2 47 ? 60.660 62.072 39.090 1.00 58.50 44 ILE C C 1
ATOM 2446 O O . ILE B 2 47 ? 59.938 63.022 39.333 1.00 58.27 44 ILE C O 1
ATOM 2451 N N . ASN B 2 48 ? 60.610 60.945 39.788 1.00 59.60 45 ASN C N 1
ATOM 2452 C CA . ASN B 2 48 ? 59.717 60.810 40.943 1.00 60.66 45 ASN C CA 1
ATOM 2453 C C . ASN B 2 48 ? 60.165 61.631 42.145 1.00 61.56 45 ASN C C 1
ATOM 2454 O O . ASN B 2 48 ? 59.341 62.049 42.943 1.00 61.19 45 ASN C O 1
ATOM 2459 N N . ARG B 2 49 ? 61.478 61.826 42.269 1.00 62.84 46 ARG C N 1
ATOM 2460 C CA . ARG B 2 49 ? 62.049 62.613 43.349 1.00 64.55 46 ARG C CA 1
ATOM 2461 C C . ARG B 2 49 ? 61.698 64.082 43.102 1.00 64.23 46 ARG C C 1
ATOM 2462 O O . ARG B 2 49 ? 61.328 64.788 44.035 1.00 64.82 46 ARG C O 1
ATOM 2470 N N . LEU B 2 50 ? 61.785 64.524 41.851 1.00 63.86 47 LEU C N 1
ATOM 2471 C CA . LEU B 2 50 ? 61.523 65.911 41.506 1.00 63.66 47 LEU C CA 1
ATOM 2472 C C . LEU B 2 50 ? 60.059 66.278 41.747 1.00 64.25 47 LEU C C 1
ATOM 2473 O O . LEU B 2 50 ? 59.757 67.383 42.180 1.00 64.51 47 LEU C O 1
ATOM 2478 N N . GLU B 2 51 ? 59.148 65.354 41.477 1.00 64.65 48 GLU C N 1
ATOM 2479 C CA . GLU B 2 51 ? 57.739 65.593 41.763 1.00 64.98 48 GLU C CA 1
ATOM 2480 C C . GLU B 2 51 ? 57.486 65.606 43.286 1.00 66.10 48 GLU C C 1
ATOM 2481 O O . GLU B 2 51 ? 56.721 66.432 43.789 1.00 66.38 48 GLU C O 1
ATOM 2487 N N . ASP B 2 52 ? 58.127 64.688 44.007 1.00 67.34 49 ASP C N 1
ATOM 2488 C CA . ASP B 2 52 ? 57.973 64.570 45.464 1.00 68.46 49 ASP C CA 1
ATOM 2489 C C . ASP B 2 52 ? 58.471 65.801 46.205 1.00 68.90 49 ASP C C 1
ATOM 2490 O O . ASP B 2 52 ? 57.932 66.164 47.247 1.00 68.90 49 ASP C O 1
ATOM 2495 N N . MET B 2 53 ? 59.498 66.432 45.649 1.00 69.45 50 MET C N 1
ATOM 2496 C CA . MET B 2 53 ? 60.125 67.590 46.256 1.00 70.31 50 MET C CA 1
ATOM 2497 C C . MET B 2 53 ? 59.260 68.821 46.100 1.00 69.80 50 MET C C 1
ATOM 2498 O O . MET B 2 53 ? 59.023 69.530 47.068 1.00 70.21 50 MET C O 1
ATOM 2503 N N . LEU B 2 54 ? 58.769 69.049 44.887 1.00 69.47 51 LEU C N 1
ATOM 2504 C CA . LEU B 2 54 ? 57.862 70.154 44.602 1.00 68.97 51 LEU C CA 1
ATOM 2505 C C . LEU B 2 54 ? 56.508 70.052 45.341 1.00 69.12 51 LEU C C 1
ATOM 2506 O O . LEU B 2 54 ? 55.947 71.072 45.746 1.00 69.21 51 LEU C O 1
ATOM 2511 N N . ARG B 2 55 ? 56.008 68.831 45.529 1.00 69.08 52 ARG C N 1
ATOM 2512 C CA . ARG B 2 55 ? 54.790 68.570 46.300 1.00 69.15 52 ARG C CA 1
ATOM 2513 C C . ARG B 2 55 ? 55.031 68.424 47.840 1.00 70.36 52 ARG C C 1
ATOM 2514 O O . ARG B 2 55 ? 55.733 67.499 48.287 1.00 71.00 52 ARG C O 1
ATOM 2522 N N . GLY B 2 56 ? 54.506 69.327 48.673 1.00 71.05 53 GLY C N 1
ATOM 2523 C CA . GLY B 2 56 ? 53.975 70.612 48.290 1.00 71.96 53 GLY C CA 1
ATOM 2524 C C . GLY B 2 56 ? 54.823 71.680 48.945 1.00 72.78 53 GLY C C 1
ATOM 2525 O O . GLY B 2 56 ? 54.814 71.840 50.159 1.00 72.81 53 GLY C O 1
ATOM 2526 N N . SER B 2 57 ? 55.587 72.378 48.124 1.00 73.82 54 SER C N 1
ATOM 2527 C CA . SER B 2 57 ? 56.328 73.553 48.520 1.00 74.78 54 SER C CA 1
ATOM 2528 C C . SER B 2 57 ? 55.532 74.737 48.042 1.00 75.46 54 SER C C 1
ATOM 2529 O O . SER B 2 57 ? 54.361 74.613 47.730 1.00 75.49 54 SER C O 1
ATOM 2532 N N . SER B 2 58 ? 56.181 75.884 47.944 1.00 76.95 55 SER C N 1
ATOM 2533 C CA . SER B 2 58 ? 55.521 77.098 47.517 1.00 78.46 55 SER C CA 1
ATOM 2534 C C . SER B 2 58 ? 56.051 77.529 46.180 1.00 79.45 55 SER C C 1
ATOM 2535 O O . SER B 2 58 ? 57.256 77.616 45.986 1.00 79.62 55 SER C O 1
ATOM 2538 N N . ILE B 2 59 ? 55.136 77.821 45.268 1.00 81.03 56 ILE C N 1
ATOM 2539 C CA . ILE B 2 59 ? 55.489 78.187 43.899 1.00 82.84 56 ILE C CA 1
ATOM 2540 C C . ILE B 2 59 ? 56.547 79.297 43.846 1.00 83.92 56 ILE C C 1
ATOM 2541 O O . ILE B 2 59 ? 57.090 79.612 42.778 1.00 84.02 56 ILE C O 1
ATOM 2546 N N . GLU B 2 60 ? 56.833 79.878 45.010 1.00 85.51 57 GLU C N 1
ATOM 2547 C CA . GLU B 2 60 ? 57.866 80.915 45.144 1.00 87.08 57 GLU C CA 1
ATOM 2548 C C . GLU B 2 60 ? 59.249 80.273 45.174 1.00 87.02 57 GLU C C 1
ATOM 2549 O O . GLU B 2 60 ? 60.147 80.693 44.441 1.00 87.06 57 GLU C O 1
ATOM 2555 N N . LYS B 2 61 ? 59.391 79.237 46.002 1.00 87.27 58 LYS C N 1
ATOM 2556 C CA . LYS B 2 61 ? 60.662 78.540 46.190 1.00 87.56 58 LYS C CA 1
ATOM 2557 C C . LYS B 2 61 ? 60.797 77.284 45.310 1.00 87.31 58 LYS C C 1
ATOM 2558 O O . LYS B 2 61 ? 61.110 76.186 45.788 1.00 87.39 58 LYS C O 1
ATOM 2564 N N . ILE B 2 62 ? 60.558 77.479 44.014 1.00 86.70 59 ILE C N 1
ATOM 2565 C CA . ILE B 2 62 ? 60.668 76.436 43.003 1.00 86.03 59 ILE C CA 1
ATOM 2566 C C . ILE B 2 62 ? 62.134 76.232 42.600 1.00 85.79 59 ILE C C 1
ATOM 2567 O O . ILE B 2 62 ? 62.626 75.098 42.594 1.00 85.56 59 ILE C O 1
ATOM 2572 N N . ASN B 2 63 ? 62.819 77.335 42.272 1.00 85.34 60 ASN C N 1
ATOM 2573 C CA . ASN B 2 63 ? 64.219 77.316 41.840 1.00 84.64 60 ASN C CA 1
ATOM 2574 C C . ASN B 2 63 ? 65.101 76.683 42.897 1.00 84.24 60 ASN C C 1
ATOM 2575 O O . ASN B 2 63 ? 65.981 75.901 42.583 1.00 84.11 60 ASN C O 1
ATOM 2580 N N . ASP B 2 64 ? 64.841 77.012 44.156 1.00 84.04 61 ASP C N 1
ATOM 2581 C CA . ASP B 2 64 ? 65.526 76.362 45.275 1.00 84.03 61 ASP C CA 1
ATOM 2582 C C . ASP B 2 64 ? 65.505 74.849 45.103 1.00 83.21 61 ASP C C 1
ATOM 2583 O O . ASP B 2 64 ? 66.526 74.191 45.274 1.00 83.43 61 ASP C O 1
ATOM 2588 N N . ILE B 2 65 ? 64.330 74.326 44.757 1.00 82.36 62 ILE C N 1
ATOM 2589 C CA . ILE B 2 65 ? 64.076 72.894 44.605 1.00 81.32 62 ILE C CA 1
ATOM 2590 C C . ILE B 2 65 ? 64.770 72.337 43.346 1.00 80.47 62 ILE C C 1
ATOM 2591 O O . ILE B 2 65 ? 65.343 71.251 43.390 1.00 79.76 62 ILE C O 1
ATOM 2596 N N . ILE B 2 66 ? 64.736 73.091 42.247 1.00 79.76 63 ILE C N 1
ATOM 2597 C CA . ILE B 2 66 ? 65.354 72.652 40.995 1.00 79.46 63 ILE C CA 1
ATOM 2598 C C . ILE B 2 66 ? 66.880 72.515 41.154 1.00 79.73 63 ILE C C 1
ATOM 2599 O O . ILE B 2 66 ? 67.455 71.428 40.909 1.00 79.68 63 ILE C O 1
ATOM 2604 N N . ARG B 2 67 ? 67.514 73.615 41.586 1.00 79.46 64 ARG C N 1
ATOM 2605 C CA . ARG B 2 67 ? 68.962 73.695 41.769 1.00 78.86 64 ARG C CA 1
ATOM 2606 C C . ARG B 2 67 ? 69.429 72.674 42.790 1.00 77.91 64 ARG C C 1
ATOM 2607 O O . ARG B 2 67 ? 70.471 72.055 42.596 1.00 77.90 64 ARG C O 1
ATOM 2615 N N . ASP B 2 68 ? 68.654 72.486 43.858 1.00 77.01 65 ASP C N 1
ATOM 2616 C CA . ASP B 2 68 ? 68.956 71.459 44.871 1.00 76.59 65 ASP C CA 1
ATOM 2617 C C . ASP B 2 68 ? 69.049 70.085 44.210 1.00 76.06 65 ASP C C 1
ATOM 2618 O O . ASP B 2 68 ? 70.120 69.463 44.228 1.00 76.06 65 ASP C O 1
ATOM 2623 N N . PHE B 2 69 ? 67.911 69.646 43.653 1.00 75.10 66 PHE C N 1
ATOM 2624 C CA . PHE B 2 69 ? 67.715 68.417 42.870 1.00 74.15 66 PHE C CA 1
ATOM 2625 C C . PHE B 2 69 ? 68.897 68.054 41.978 1.00 74.22 66 PHE C C 1
ATOM 2626 O O . PHE B 2 69 ? 69.450 66.954 42.093 1.00 73.58 66 PHE C O 1
ATOM 2634 N N . TYR B 2 70 ? 69.266 68.982 41.095 1.00 74.29 67 TYR C N 1
ATOM 2635 C CA . TYR B 2 70 ? 70.473 68.863 40.288 1.00 75.01 67 TYR C CA 1
ATOM 2636 C C . TYR B 2 70 ? 71.795 68.671 41.099 1.00 76.07 67 TYR C C 1
ATOM 2637 O O . TYR B 2 70 ? 72.641 67.850 40.720 1.00 76.65 67 TYR C O 1
ATOM 2646 N N . ASN B 2 71 ? 71.972 69.402 42.203 1.00 76.78 68 ASN C N 1
ATOM 2647 C CA . ASN B 2 71 ? 73.153 69.218 43.072 1.00 77.39 68 ASN C CA 1
ATOM 2648 C C . ASN B 2 71 ? 73.241 67.845 43.767 1.00 77.53 68 ASN C C 1
ATOM 2649 O O . ASN B 2 71 ? 74.242 67.554 44.438 1.00 77.68 68 ASN C O 1
ATOM 2654 N N . GLN B 2 72 ? 72.206 67.013 43.630 1.00 77.35 69 GLN C N 1
ATOM 2655 C CA . GLN B 2 72 ? 72.318 65.609 44.050 1.00 77.56 69 GLN C CA 1
ATOM 2656 C C . GLN B 2 72 ? 72.877 64.763 42.915 1.00 77.10 69 GLN C C 1
ATOM 2657 O O . GLN B 2 72 ? 72.975 63.549 43.041 1.00 76.96 69 GLN C O 1
ATOM 2663 N N . GLY B 2 73 ? 73.233 65.427 41.812 1.00 76.87 70 GLY C N 1
ATOM 2664 C CA . GLY B 2 73 ? 73.911 64.805 40.673 1.00 76.51 70 GLY C CA 1
ATOM 2665 C C . GLY B 2 73 ? 72.991 64.067 39.720 1.00 76.27 70 GLY C C 1
ATOM 2666 O O . GLY B 2 73 ? 73.064 62.846 39.616 1.00 76.37 70 GLY C O 1
ATOM 2667 N N . VAL B 2 74 ? 72.132 64.810 39.022 1.00 75.78 71 VAL C N 1
ATOM 2668 C CA . VAL B 2 74 ? 71.197 64.230 38.061 1.00 75.32 71 VAL C CA 1
ATOM 2669 C C . VAL B 2 74 ? 71.629 64.638 36.647 1.00 75.21 71 VAL C C 1
ATOM 2670 O O . VAL B 2 74 ? 71.984 65.793 36.412 1.00 75.33 71 VAL C O 1
ATOM 2674 N N . ILE B 2 75 ? 71.627 63.685 35.716 1.00 74.83 72 ILE C N 1
ATOM 2675 C CA . ILE B 2 75 ? 72.091 63.946 34.350 1.00 74.54 72 ILE C CA 1
ATOM 2676 C C . ILE B 2 75 ? 70.900 64.033 33.385 1.00 74.33 72 ILE C C 1
ATOM 2677 O O . ILE B 2 75 ? 70.124 63.084 33.243 1.00 74.55 72 ILE C O 1
ATOM 2682 N N . THR B 2 76 ? 70.769 65.169 32.714 1.00 73.81 73 THR C N 1
ATOM 2683 C CA . THR B 2 76 ? 69.574 65.450 31.941 1.00 73.65 73 THR C CA 1
ATOM 2684 C C . THR B 2 76 ? 69.953 66.008 30.576 1.00 73.72 73 THR C C 1
ATOM 2685 O O . THR B 2 76 ? 69.648 67.158 30.272 1.00 73.50 73 THR C O 1
ATOM 2689 N N . PRO B 2 77 ? 70.608 65.178 29.740 1.00 74.08 74 PRO C N 1
ATOM 2690 C CA . PRO B 2 77 ? 71.247 65.558 28.478 1.00 74.30 74 PRO C CA 1
ATOM 2691 C C . PRO B 2 77 ? 70.422 66.466 27.601 1.00 74.61 74 PRO C C 1
ATOM 2692 O O . PRO B 2 77 ? 69.297 66.120 27.262 1.00 75.10 74 PRO C O 1
ATOM 2696 N N . GLY B 2 78 ? 70.984 67.616 27.237 1.00 75.23 75 GLY C N 1
ATOM 2697 C CA . GLY B 2 78 ? 70.317 68.579 26.343 1.00 76.00 75 GLY C CA 1
ATOM 2698 C C . GLY B 2 78 ? 69.124 69.296 26.975 1.00 76.37 75 GLY C C 1
ATOM 2699 O O . GLY B 2 78 ? 68.333 69.951 26.275 1.00 76.40 75 GLY C O 1
ATOM 2700 N N . VAL B 2 79 ? 68.992 69.151 28.294 1.00 76.41 76 VAL C N 1
ATOM 2701 C CA . VAL B 2 79 ? 67.962 69.812 29.063 1.00 76.79 76 VAL C CA 1
ATOM 2702 C C . VAL B 2 79 ? 68.645 70.398 30.293 1.00 77.32 76 VAL C C 1
ATOM 2703 O O . VAL B 2 79 ? 69.014 69.688 31.236 1.00 77.24 76 VAL C O 1
ATOM 2707 N N . GLU B 2 80 ? 68.818 71.713 30.251 1.00 78.17 77 GLU C N 1
ATOM 2708 C CA . GLU B 2 80 ? 69.433 72.486 31.329 1.00 78.80 77 GLU C CA 1
ATOM 2709 C C . GLU B 2 80 ? 68.479 72.627 32.522 1.00 78.69 77 GLU C C 1
ATOM 2710 O O . GLU B 2 80 ? 67.275 72.412 32.377 1.00 78.78 77 GLU C O 1
ATOM 2716 N N . PRO B 2 81 ? 69.005 72.983 33.708 1.00 78.68 78 PRO C N 1
ATOM 2717 C CA . PRO B 2 81 ? 68.126 73.236 34.863 1.00 78.91 78 PRO C CA 1
ATOM 2718 C C . PRO B 2 81 ? 67.179 74.446 34.709 1.00 78.89 78 PRO C C 1
ATOM 2719 O O . PRO B 2 81 ? 66.128 74.485 35.341 1.00 78.82 78 PRO C O 1
ATOM 2723 N N . GLU B 2 82 ? 67.543 75.416 33.878 1.00 78.97 79 GLU C N 1
ATOM 2724 C CA . GLU B 2 82 ? 66.674 76.561 33.658 1.00 79.31 79 GLU C CA 1
ATOM 2725 C C . GLU B 2 82 ? 65.554 76.233 32.657 1.00 79.50 79 GLU C C 1
ATOM 2726 O O . GLU B 2 82 ? 64.700 77.072 32.381 1.00 79.85 79 GLU C O 1
ATOM 2732 N N . ASP B 2 83 ? 65.554 75.004 32.136 1.00 79.61 80 ASP C N 1
ATOM 2733 C CA . ASP B 2 83 ? 64.454 74.499 31.293 1.00 79.38 80 ASP C CA 1
ATOM 2734 C C . ASP B 2 83 ? 63.254 74.008 32.118 1.00 79.16 80 ASP C C 1
ATOM 2735 O O . ASP B 2 83 ? 62.109 74.194 31.723 1.00 78.89 80 ASP C O 1
ATOM 2740 N N . PHE B 2 84 ? 63.524 73.365 33.250 1.00 79.20 81 PHE C N 1
ATOM 2741 C CA . PHE B 2 84 ? 62.476 72.991 34.201 1.00 79.48 81 PHE C CA 1
ATOM 2742 C C . PHE B 2 84 ? 61.914 74.208 34.950 1.00 80.10 81 PHE C C 1
ATOM 2743 O O . PHE B 2 84 ? 60.859 74.123 35.586 1.00 80.44 81 PHE C O 1
ATOM 2751 N N . ILE B 2 85 ? 62.635 75.329 34.876 1.00 80.50 82 ILE C N 1
ATOM 2752 C CA . ILE B 2 85 ? 62.168 76.613 35.389 1.00 80.44 82 ILE C CA 1
ATOM 2753 C C . ILE B 2 85 ? 61.130 77.208 34.434 1.00 80.77 82 ILE C C 1
ATOM 2754 O O . ILE B 2 85 ? 60.027 77.530 34.860 1.00 80.50 82 ILE C O 1
ATOM 2759 N N . GLN B 2 86 ? 61.466 77.323 33.149 1.00 81.08 83 GLN C N 1
ATOM 2760 C CA . GLN B 2 86 ? 60.500 77.795 32.160 1.00 81.94 83 GLN C CA 1
ATOM 2761 C C . GLN B 2 86 ? 59.245 76.910 32.100 1.00 82.60 83 GLN C C 1
ATOM 2762 O O . GLN B 2 86 ? 58.131 77.420 31.988 1.00 82.64 83 GLN C O 1
ATOM 2768 N N . ALA B 2 87 ? 59.438 75.594 32.189 1.00 83.48 84 ALA C N 1
ATOM 2769 C CA . ALA B 2 87 ? 58.343 74.615 32.140 1.00 84.32 84 ALA C CA 1
ATOM 2770 C C . ALA B 2 87 ? 57.351 74.790 33.283 1.00 84.96 84 ALA C C 1
ATOM 2771 O O . ALA B 2 87 ? 56.140 74.779 33.086 1.00 84.53 84 ALA C O 1
ATOM 2773 N N . LEU B 2 88 ? 57.907 74.970 34.471 1.00 86.41 85 LEU C N 1
ATOM 2774 C CA . LEU B 2 88 ? 57.185 75.027 35.722 1.00 88.03 85 LEU C CA 1
ATOM 2775 C C . LEU B 2 88 ? 56.682 76.424 36.113 1.00 89.33 85 LEU C C 1
ATOM 2776 O O . LEU B 2 88 ? 56.054 76.566 37.162 1.00 89.33 85 LEU C O 1
ATOM 2781 N N . ARG B 2 89 ? 56.973 77.445 35.300 1.00 91.11 86 ARG C N 1
ATOM 2782 C CA . ARG B 2 89 ? 56.613 78.834 35.631 1.00 92.81 86 ARG C CA 1
ATOM 2783 C C . ARG B 2 89 ? 55.337 79.270 34.975 1.00 93.57 86 ARG C C 1
ATOM 2784 O O . ARG B 2 89 ? 55.184 79.149 33.757 1.00 93.48 86 ARG C O 1
ATOM 2792 N N . VAL B 2 90 ? 54.437 79.802 35.798 1.00 94.69 87 VAL C N 1
ATOM 2793 C CA . VAL B 2 90 ? 53.148 80.301 35.333 1.00 95.65 87 VAL C CA 1
ATOM 2794 C C . VAL B 2 90 ? 53.245 81.787 34.938 1.00 96.22 87 VAL C C 1
ATOM 2795 O O . VAL B 2 90 ? 53.125 82.128 33.752 1.00 96.39 87 VAL C O 1
ATOM 2799 N N . ILE B 2 91 ? 53.494 82.653 35.923 1.00 96.71 88 ILE C N 1
ATOM 2800 C CA . ILE B 2 91 ? 53.498 84.109 35.710 1.00 97.13 88 ILE C CA 1
ATOM 2801 C C . ILE B 2 91 ? 54.866 84.615 35.246 1.00 97.19 88 ILE C C 1
ATOM 2802 O O . ILE B 2 91 ? 55.601 83.900 34.559 1.00 97.20 88 ILE C O 1
#

Sequence (343 aa):
HMEGRLLLLETPGNTRMSLAYDEAIYRSFQYGDKPILRFYRHDRSVIIGYFQVAEEEEVDLDYMKKNGIMLARRYTGGGAVYHDLGDLNFSVVRSSDDMDITSMFRTMNEAVVNSLRILGLDARPGELNDVSIPVGEKKIMGAAGAMRKGAKLWHAAMLVHHTDLDDMLSAVLKVPDEKFRDKIAKSTRERVANVTDFVDVSIDEVRNALIRGFSETLHIDFREDTITEEKEEESLARELFDKKYSTEEWNMGLLRKEVVMHMMYSKNWKAKKGLIRVTLDLDGNRRIKDIHHISGDFFMFPEDSINRLEDMLRGSSIEKINDIIRDFYNQGVITPGVEPEDFIQALRVI

Nearest PDB structures (foldseek):
  3r07-assembly1_A  TM=1.004E+00  e=6.013E-56  Thermoplasma acidophilum DSM 1728
  2c8m-assembly1_A  TM=9.246E-01  e=1.182E-44  Thermoplasma acidophilum DSM 1728
  2c8m-assembly3_C  TM=9.208E-01  e=6.079E-45  Thermoplasma acidophilum DSM 1728
  2c8m-assembly4_D  TM=9.253E-01  e=2.165E-44  Thermoplasma acidophilum DSM 1728
  2c7i-assembly2_B  TM=9.292E-01  e=5.362E-44  Thermoplasma acidophilum DSM 1728

GO terms:
  GO:0016979 lipoate-protein ligase activity (F, IDA)
  GO:0017118 lipoyltransferase activity (F, IDA)
  GO:0032991 protein-containing complex (C, IDA)
  GO:0009249 protein lipoylation (P, IDA)
  GO:0005515 protein binding (F, IPI)
  GO:0031405 lipoic acid binding (F, IDA)